Protein AF-A0A8I1NFJ0-F1 (afdb_monomer_lite)

pLDDT: mean 86.18, std 13.48, range [35.47, 98.81]

Radius of gyration: 21.61 Å; chains: 1; bounding box: 56×43×57 Å

Structure (mmCIF, N/CA/C/O backbone):
data_AF-A0A8I1NFJ0-F1
#
_entry.id   AF-A0A8I1NFJ0-F1
#
loop_
_atom_site.group_PDB
_atom_site.id
_atom_site.type_symbol
_atom_site.label_atom_id
_atom_site.label_alt_id
_atom_site.label_comp_id
_atom_site.label_asym_id
_atom_site.label_entity_id
_atom_site.label_seq_id
_atom_site.pdbx_PDB_ins_code
_atom_site.Cartn_x
_atom_site.Cartn_y
_atom_site.Cartn_z
_atom_site.occupancy
_atom_site.B_iso_or_equiv
_atom_site.auth_seq_id
_atom_site.auth_comp_id
_atom_site.auth_asym_id
_atom_site.auth_atom_id
_atom_site.pdbx_PDB_model_num
ATOM 1 N N . MET A 1 1 ? 25.459 10.679 22.367 1.00 44.12 1 MET A N 1
ATOM 2 C CA . MET A 1 1 ? 24.184 9.935 22.306 1.00 44.12 1 MET A CA 1
ATOM 3 C C . MET A 1 1 ? 24.537 8.476 22.470 1.00 44.12 1 MET A C 1
ATOM 5 O O . MET A 1 1 ? 25.190 7.943 21.584 1.00 44.12 1 MET A O 1
ATOM 9 N N . SER A 1 2 ? 24.272 7.903 23.642 1.00 36.94 2 SER A N 1
ATOM 10 C CA . SER A 1 2 ? 24.601 6.507 23.939 1.00 36.94 2 SER A CA 1
ATOM 11 C C . SER A 1 2 ? 23.597 5.575 23.256 1.00 36.94 2 SER A C 1
ATOM 13 O O . SER A 1 2 ? 22.431 5.921 23.081 1.00 36.94 2 SER A O 1
ATOM 15 N N . GLU A 1 3 ? 24.041 4.370 22.901 1.00 35.47 3 GLU A N 1
ATOM 16 C CA . GLU A 1 3 ? 23.217 3.292 22.325 1.00 35.47 3 GLU A CA 1
ATOM 17 C C . GLU A 1 3 ? 22.094 2.792 23.262 1.00 35.47 3 GLU A C 1
ATOM 19 O O . GLU A 1 3 ? 21.320 1.917 22.886 1.00 35.47 3 GLU A O 1
ATOM 24 N N . HIS A 1 4 ? 21.959 3.372 24.459 1.00 37.84 4 HIS A N 1
ATOM 25 C CA . HIS A 1 4 ? 20.939 3.030 25.450 1.00 37.84 4 HIS A CA 1
ATOM 26 C C . HIS A 1 4 ? 19.625 3.832 25.339 1.00 37.84 4 HIS A C 1
ATOM 28 O O . HIS A 1 4 ? 18.664 3.463 26.004 1.00 37.84 4 HIS A O 1
ATOM 34 N N . ASP A 1 5 ? 19.536 4.847 24.468 1.00 37.09 5 ASP A N 1
ATOM 35 C CA . ASP A 1 5 ? 18.326 5.685 24.292 1.00 37.09 5 ASP A CA 1
ATOM 36 C C . ASP A 1 5 ? 17.411 5.253 23.117 1.00 37.09 5 ASP A C 1
ATOM 38 O O . ASP A 1 5 ? 16.497 5.981 22.733 1.00 37.09 5 ASP A O 1
ATOM 42 N N . LEU A 1 6 ? 17.638 4.077 22.514 1.00 41.28 6 LEU A N 1
ATOM 43 C CA . LEU A 1 6 ? 16.853 3.564 21.372 1.00 41.28 6 LEU A CA 1
ATOM 44 C C . LEU A 1 6 ? 15.971 2.354 21.703 1.00 41.28 6 LEU A C 1
ATOM 46 O O . LEU A 1 6 ? 15.503 1.659 20.798 1.00 41.28 6 LEU A O 1
ATOM 50 N N . ALA A 1 7 ? 15.676 2.125 22.983 1.00 40.62 7 ALA A N 1
ATOM 51 C CA . ALA A 1 7 ? 14.447 1.426 23.331 1.00 40.62 7 ALA A CA 1
ATOM 52 C C . ALA A 1 7 ? 13.278 2.382 23.032 1.00 40.62 7 ALA A C 1
ATOM 54 O O . ALA A 1 7 ? 12.754 3.045 23.920 1.00 40.62 7 ALA A O 1
ATOM 55 N N . GLU A 1 8 ? 12.929 2.526 21.748 1.00 50.00 8 GLU A N 1
ATOM 56 C CA . GLU A 1 8 ? 11.650 3.099 21.333 1.00 50.00 8 GLU A CA 1
ATOM 57 C C . GLU A 1 8 ? 10.566 2.256 22.008 1.00 50.00 8 GLU A C 1
ATOM 59 O O . GLU A 1 8 ? 10.233 1.169 21.526 1.00 50.00 8 GLU A O 1
ATOM 64 N N . ASP A 1 9 ? 10.053 2.738 23.143 1.00 49.47 9 ASP A N 1
ATOM 65 C CA . ASP A 1 9 ? 8.850 2.211 23.770 1.00 49.47 9 ASP A CA 1
ATOM 66 C C . ASP A 1 9 ? 7.793 2.102 22.675 1.00 49.47 9 ASP A C 1
ATOM 68 O O . ASP A 1 9 ? 7.322 3.101 22.119 1.00 49.47 9 ASP A O 1
ATOM 72 N N . SER A 1 10 ? 7.470 0.866 22.294 1.00 55.31 10 SER A N 1
ATOM 73 C CA . SER A 1 10 ? 6.456 0.614 21.286 1.00 55.31 10 SER A CA 1
ATOM 74 C C . SER A 1 10 ? 5.169 1.231 21.799 1.00 55.31 10 SER A C 1
ATOM 76 O O . SER A 1 10 ? 4.613 0.772 22.798 1.00 55.31 10 SER A O 1
ATOM 78 N N . VAL A 1 11 ? 4.711 2.296 21.148 1.00 79.25 11 VAL A N 1
ATOM 79 C CA . VAL A 1 11 ? 3.520 2.988 21.618 1.00 79.25 11 VAL A CA 1
ATOM 80 C C . VAL A 1 11 ? 2.353 2.003 21.479 1.00 79.25 11 VAL A C 1
ATOM 82 O O . VAL A 1 11 ? 2.015 1.572 20.375 1.00 79.25 11 VAL A O 1
ATOM 85 N N . SER A 1 12 ? 1.740 1.593 22.584 1.00 85.50 12 SER A N 1
ATOM 86 C CA . SER A 1 12 ? 0.679 0.582 22.566 1.00 85.50 12 SER A CA 1
ATOM 87 C C . SER A 1 12 ? -0.618 1.140 21.983 1.00 85.50 12 SER A C 1
ATOM 89 O O . SER A 1 12 ? -0.897 2.341 22.069 1.00 85.50 12 SER A O 1
ATOM 91 N N . LEU A 1 13 ? -1.414 0.281 21.344 1.00 90.44 13 LEU A N 1
ATOM 92 C CA . LEU A 1 13 ? -2.748 0.670 20.891 1.00 90.44 13 LEU A CA 1
ATOM 93 C C . LEU A 1 13 ? -3.630 1.054 22.087 1.00 90.44 13 LEU A C 1
ATOM 95 O O . LEU A 1 13 ? -3.448 0.507 23.179 1.00 90.44 13 LEU A O 1
ATOM 99 N N . PRO A 1 14 ? -4.609 1.954 21.887 1.00 93.00 14 PRO A N 1
ATOM 100 C CA . PRO A 1 14 ? -5.660 2.163 22.870 1.00 93.00 14 PRO A CA 1
ATOM 101 C C . PRO A 1 14 ? -6.352 0.838 23.200 1.00 93.00 14 PRO A C 1
ATOM 103 O O . PRO A 1 14 ? -6.615 0.032 22.301 1.00 93.00 14 PRO A O 1
ATOM 106 N N . GLY A 1 15 ? -6.647 0.632 24.484 1.00 94.00 15 GLY A N 1
ATOM 107 C CA . GLY A 1 15 ? -7.396 -0.536 24.935 1.00 94.00 15 GLY A CA 1
ATOM 108 C C . GLY A 1 15 ? -8.804 -0.596 24.324 1.00 94.00 15 GLY A C 1
ATOM 109 O O . GLY A 1 15 ? -9.283 0.399 23.775 1.00 94.00 15 GLY A O 1
ATOM 110 N N . PRO A 1 16 ? -9.487 -1.748 24.407 1.00 96.31 16 PRO A N 1
ATOM 111 C CA . PRO A 1 16 ? -10.862 -1.873 23.938 1.00 96.31 16 PRO A CA 1
ATOM 112 C C . PRO A 1 16 ? -11.786 -0.856 24.619 1.00 96.31 16 PRO A C 1
ATOM 114 O O . PRO A 1 16 ? -11.636 -0.568 25.808 1.00 96.31 16 PRO A O 1
ATOM 117 N N . GLY A 1 17 ? -12.751 -0.311 23.881 1.00 95.44 17 GLY A N 1
ATOM 118 C CA . GLY A 1 17 ? -13.648 0.709 24.418 1.00 95.44 17 GLY A CA 1
ATOM 119 C C . GLY A 1 17 ? -14.508 1.393 23.366 1.00 95.44 17 GLY A C 1
ATOM 120 O O . GLY A 1 17 ? -14.532 1.002 22.200 1.00 95.44 17 GLY A O 1
ATOM 121 N N . ARG A 1 18 ? -15.228 2.435 23.784 1.00 95.00 18 ARG A N 1
ATOM 122 C CA . ARG A 1 18 ? -16.020 3.289 22.895 1.00 95.00 18 ARG A CA 1
ATOM 123 C C . ARG A 1 18 ? -15.322 4.619 22.697 1.00 95.00 18 ARG A C 1
ATOM 125 O O . ARG A 1 18 ? -14.856 5.230 23.653 1.00 95.00 18 ARG A O 1
ATOM 132 N N . TYR A 1 19 ? -15.247 5.051 21.445 1.00 94.94 19 TYR A N 1
ATOM 133 C CA . TYR A 1 19 ? -14.544 6.273 21.077 1.00 94.94 19 TYR A CA 1
ATOM 134 C C . TYR A 1 19 ? -15.358 7.104 20.083 1.00 94.94 19 TYR A C 1
ATOM 136 O O . TYR A 1 19 ? -16.074 6.534 19.249 1.00 94.94 19 TYR A O 1
ATOM 144 N N . PRO A 1 20 ? -15.236 8.443 20.134 1.00 94.00 20 PRO A N 1
ATOM 145 C CA . PRO A 1 20 ? -15.985 9.328 19.259 1.00 94.00 20 PRO A CA 1
ATOM 146 C C . PRO A 1 20 ? -15.463 9.250 17.822 1.00 94.00 20 PRO A C 1
ATOM 148 O O . PRO A 1 20 ? -14.273 9.439 17.550 1.00 94.00 20 PRO A O 1
ATOM 151 N N . VAL A 1 21 ? -16.375 9.027 16.880 1.00 94.25 21 VAL A N 1
ATOM 152 C CA . VAL A 1 21 ? -16.115 9.017 15.438 1.00 94.25 21 VAL A CA 1
ATOM 153 C C . VAL A 1 21 ? -17.204 9.798 14.693 1.00 94.25 21 VAL A C 1
ATOM 155 O O . VAL A 1 21 ? -18.310 9.969 15.206 1.00 94.25 21 VAL A O 1
ATOM 158 N N . PRO A 1 22 ? -16.918 10.302 13.482 1.00 92.75 22 PRO A N 1
ATOM 159 C CA . PRO A 1 22 ? -17.964 10.767 12.584 1.00 92.75 22 PRO A CA 1
ATOM 160 C C . PRO A 1 22 ? -19.005 9.669 12.316 1.00 92.75 22 PRO A C 1
ATOM 162 O O . PRO A 1 22 ? -18.650 8.502 12.097 1.00 92.75 22 PRO A O 1
ATOM 165 N N . ASP A 1 23 ? -20.277 10.058 12.253 1.00 91.50 23 ASP A N 1
ATOM 166 C CA . ASP A 1 23 ? -21.342 9.207 11.727 1.00 91.50 23 ASP A CA 1
ATOM 167 C C . ASP A 1 23 ? -21.093 8.849 10.247 1.00 91.50 23 ASP A C 1
ATOM 169 O O . ASP A 1 23 ? -20.152 9.328 9.604 1.00 91.50 23 ASP A O 1
ATOM 173 N N . HIS A 1 24 ? -21.955 8.010 9.671 1.00 87.75 24 HIS A N 1
ATOM 174 C CA . HIS A 1 24 ? -21.817 7.583 8.278 1.00 87.75 24 HIS A CA 1
ATOM 175 C C . HIS A 1 24 ? -21.745 8.763 7.288 1.00 87.75 24 HIS A C 1
ATOM 177 O O . HIS A 1 24 ? -21.015 8.692 6.295 1.00 87.75 24 HIS A O 1
ATOM 183 N N . HIS A 1 25 ? -22.467 9.855 7.564 1.00 86.25 25 HIS A N 1
ATOM 184 C CA . HIS A 1 25 ? -22.502 11.046 6.714 1.00 86.25 25 HIS A CA 1
ATOM 185 C C . HIS A 1 25 ? -21.453 12.108 7.079 1.00 86.25 25 HIS A C 1
ATOM 187 O O . HIS A 1 25 ? -21.294 13.080 6.339 1.00 86.25 25 HIS A O 1
ATOM 193 N N . GLY A 1 26 ? -20.727 11.934 8.186 1.00 84.88 26 GLY A N 1
ATOM 194 C CA . GLY A 1 26 ? -19.740 12.882 8.700 1.00 84.88 26 GLY A CA 1
ATOM 195 C C . GLY A 1 26 ? -20.326 14.191 9.239 1.00 84.88 26 GLY A C 1
ATOM 196 O O . GLY A 1 26 ? -19.606 15.187 9.300 1.00 84.88 26 GLY A O 1
ATOM 197 N N . LYS A 1 27 ? -21.617 14.208 9.582 1.00 86.44 27 LYS A N 1
ATOM 198 C CA . LYS A 1 27 ? -22.359 15.366 10.097 1.00 86.44 27 LYS A CA 1
ATOM 199 C C . LYS A 1 27 ? -22.493 15.359 11.618 1.00 86.44 27 LYS A C 1
ATOM 201 O O . LYS A 1 27 ? -22.578 16.429 12.209 1.00 86.44 27 LYS A O 1
ATOM 206 N N . LEU A 1 28 ? -22.527 14.178 12.232 1.00 90.69 28 LEU A N 1
ATOM 207 C CA . LEU A 1 28 ? -22.720 13.998 13.671 1.00 90.69 28 LEU A CA 1
ATOM 208 C C . LEU A 1 28 ? -21.533 13.257 14.289 1.00 90.69 28 LEU A C 1
ATOM 210 O O . LEU A 1 28 ? -20.766 12.587 13.593 1.00 90.69 28 LEU A O 1
ATOM 214 N N . VAL A 1 29 ? -21.395 13.382 15.607 1.00 92.75 29 VAL A N 1
ATOM 215 C CA . VAL A 1 29 ? -20.461 12.586 16.408 1.00 92.75 29 VAL A CA 1
ATOM 216 C C . VAL A 1 29 ? -21.238 11.438 17.037 1.00 92.75 29 VAL A C 1
ATOM 218 O O . VAL A 1 29 ? -22.276 11.657 17.655 1.00 92.75 29 VAL A O 1
ATOM 221 N N . VAL A 1 30 ? -20.737 10.221 16.859 1.00 94.25 30 VAL A N 1
ATOM 222 C CA . VAL A 1 30 ? -21.269 8.999 17.473 1.00 94.25 30 VAL A CA 1
ATOM 223 C C . VAL A 1 30 ? -20.147 8.275 18.200 1.00 94.25 30 VAL A C 1
ATOM 225 O O . VAL A 1 30 ? -18.972 8.495 17.904 1.00 94.25 30 VAL A O 1
ATOM 228 N N . GLU A 1 31 ? -20.491 7.394 19.129 1.00 94.50 31 GLU A N 1
ATOM 229 C CA . GLU A 1 31 ? -19.520 6.463 19.691 1.00 94.50 31 GLU A CA 1
ATOM 230 C C . GLU A 1 31 ? -19.492 5.180 18.878 1.00 94.50 31 GLU A C 1
ATOM 232 O O . GLU A 1 31 ? -20.531 4.655 18.481 1.00 94.50 31 GLU A O 1
ATOM 237 N N . ARG A 1 32 ? -18.294 4.652 18.644 1.00 94.56 32 ARG A N 1
ATOM 238 C CA . ARG A 1 32 ? -18.108 3.361 17.989 1.00 94.56 32 ARG A CA 1
ATOM 239 C C . ARG A 1 32 ? -17.197 2.476 18.819 1.00 94.56 32 ARG A C 1
ATOM 241 O O . ARG A 1 32 ? -16.222 2.966 19.392 1.00 94.56 32 ARG A O 1
ATOM 248 N N . GLY A 1 33 ? -17.515 1.186 18.872 1.00 95.06 33 GLY A N 1
ATOM 249 C CA . GLY A 1 33 ? -16.700 0.207 19.581 1.00 95.06 33 GLY A CA 1
ATOM 250 C C . GLY A 1 33 ? -15.361 -0.037 18.882 1.00 95.06 33 GLY A C 1
ATOM 251 O O . GLY A 1 33 ? -15.303 -0.172 17.656 1.00 95.06 33 GLY A O 1
ATOM 252 N N . TRP A 1 34 ? -14.301 -0.127 19.671 1.00 95.44 34 TRP A N 1
ATOM 253 C CA . TRP A 1 34 ? -12.947 -0.525 19.305 1.00 95.44 34 TRP A CA 1
ATOM 254 C C . TRP A 1 34 ? -12.592 -1.773 20.109 1.00 95.44 34 TRP A C 1
ATOM 256 O O . TRP A 1 34 ? -12.729 -1.765 21.331 1.00 95.44 34 TRP A O 1
ATOM 266 N N . ASP A 1 35 ? -12.149 -2.838 19.444 1.00 93.62 35 ASP A N 1
ATOM 267 C CA . ASP A 1 35 ? -11.849 -4.121 20.099 1.00 93.62 35 ASP A CA 1
ATOM 268 C C . ASP A 1 35 ? -10.383 -4.266 20.547 1.00 93.62 35 ASP A C 1
ATOM 270 O O . ASP A 1 35 ? -9.984 -5.318 21.040 1.00 93.62 35 ASP A O 1
ATOM 274 N N . GLY A 1 36 ? -9.583 -3.209 20.391 1.00 92.75 36 GLY A N 1
ATOM 275 C CA . GLY A 1 36 ? -8.135 -3.216 20.611 1.00 92.75 36 GLY A CA 1
ATOM 276 C C . GLY A 1 36 ? -7.336 -3.166 19.307 1.00 92.75 36 GLY A C 1
ATOM 277 O O . GLY A 1 36 ? -6.245 -2.602 19.296 1.00 92.75 36 GLY A O 1
ATOM 278 N N . GLU A 1 37 ? -7.895 -3.651 18.195 1.00 91.25 37 GLU A N 1
ATOM 279 C CA . GLU A 1 37 ? -7.203 -3.730 16.903 1.00 91.25 37 GLU A CA 1
ATOM 280 C C . GLU A 1 37 ? -7.947 -3.050 15.757 1.00 91.25 37 GLU A C 1
ATOM 282 O O . GLU A 1 37 ? -7.311 -2.422 14.898 1.00 91.25 37 GLU A O 1
ATOM 287 N N . VAL A 1 38 ? -9.277 -3.158 15.737 1.00 92.50 38 VAL A N 1
ATOM 288 C CA . VAL A 1 38 ? -10.143 -2.566 14.720 1.00 92.50 38 VAL A CA 1
ATOM 289 C C . VAL A 1 38 ? -11.428 -1.988 15.298 1.00 92.50 38 VAL A C 1
ATOM 291 O O . VAL A 1 38 ? -11.896 -2.306 16.391 1.00 92.50 38 VAL A O 1
ATOM 294 N N . TRP A 1 39 ? -12.051 -1.130 14.496 1.00 94.25 39 TRP A N 1
ATOM 295 C CA . TRP A 1 39 ? -13.382 -0.634 14.791 1.00 94.25 39 TRP A CA 1
ATOM 296 C C . TRP A 1 39 ? -14.452 -1.684 14.475 1.00 94.25 39 TRP A C 1
ATOM 298 O O . TRP A 1 39 ? -14.572 -2.152 13.333 1.00 94.25 39 TRP A O 1
ATOM 308 N N . THR A 1 40 ? -15.281 -1.971 15.473 1.00 92.25 40 THR A N 1
ATOM 309 C CA . THR A 1 40 ? -16.449 -2.864 15.409 1.00 92.25 40 THR A CA 1
ATOM 310 C C . THR A 1 40 ? -17.620 -2.211 14.663 1.00 92.25 40 THR A C 1
ATOM 312 O O . THR A 1 40 ? -17.536 -1.049 14.259 1.00 92.25 40 THR A O 1
ATOM 315 N N . ASP A 1 41 ? -18.714 -2.939 14.446 1.00 90.31 41 ASP A N 1
ATOM 316 C CA . ASP A 1 41 ? -19.949 -2.380 13.869 1.00 90.31 41 ASP A CA 1
ATOM 317 C C . ASP A 1 41 ? -20.954 -1.897 14.933 1.00 90.31 41 ASP A C 1
ATOM 319 O O . ASP A 1 41 ? -22.038 -1.421 14.590 1.00 90.31 41 ASP A O 1
ATOM 323 N N . GLU A 1 42 ? -20.568 -1.955 16.212 1.00 90.94 42 GLU A N 1
ATOM 324 C CA . GLU A 1 42 ? -21.331 -1.404 17.329 1.00 90.94 42 GLU A CA 1
ATOM 325 C C . GLU A 1 42 ? -21.221 0.121 17.347 1.00 90.94 42 GLU A C 1
ATOM 327 O O . GLU A 1 42 ? -20.123 0.687 17.426 1.00 90.94 42 GLU A O 1
ATOM 332 N N . VAL A 1 43 ? -22.373 0.790 17.288 1.00 93.00 43 VAL A N 1
ATOM 333 C CA . VAL A 1 43 ? -22.480 2.252 17.300 1.00 93.00 43 VAL A CA 1
ATOM 334 C C . VAL A 1 43 ? -23.468 2.666 18.383 1.00 93.00 43 VAL A C 1
ATOM 336 O O . VAL A 1 43 ? -24.575 2.140 18.447 1.00 93.00 43 VAL A O 1
ATOM 339 N N . GLY A 1 44 ? -23.069 3.618 19.222 1.00 91.25 44 GLY A N 1
ATOM 340 C CA . GLY A 1 44 ? -23.893 4.210 20.270 1.00 91.25 44 GLY A CA 1
ATOM 341 C C . GLY A 1 44 ? -24.054 5.717 20.088 1.00 91.25 44 GLY A C 1
ATOM 342 O O . GLY A 1 44 ? -23.289 6.366 19.367 1.00 91.25 44 GLY A O 1
ATOM 343 N N . ALA A 1 45 ? -25.054 6.286 20.762 1.00 91.31 45 ALA A N 1
ATOM 344 C CA . ALA A 1 45 ? -25.156 7.733 20.898 1.00 91.31 45 ALA A CA 1
ATOM 345 C C . ALA A 1 45 ? -23.925 8.255 21.651 1.00 91.31 45 ALA A C 1
ATOM 347 O O . ALA A 1 45 ? -23.541 7.687 22.672 1.00 91.31 45 ALA A O 1
ATOM 348 N N . ALA A 1 46 ? -23.306 9.319 21.139 1.00 90.25 46 ALA A N 1
ATOM 349 C CA . ALA A 1 46 ? -22.240 9.980 21.875 1.00 90.25 46 ALA A CA 1
ATOM 350 C C . ALA A 1 46 ? -22.831 10.780 23.052 1.00 90.25 46 ALA A C 1
ATOM 352 O O . ALA A 1 46 ? -23.944 11.301 22.917 1.00 90.25 46 ALA A O 1
ATOM 353 N N . PRO A 1 47 ? -22.107 10.909 24.179 1.00 89.56 47 PRO A N 1
ATOM 354 C CA . PRO A 1 47 ? -22.504 11.782 25.276 1.00 89.56 47 PRO A CA 1
ATOM 355 C C . PRO A 1 47 ? -22.798 13.202 24.791 1.00 89.56 47 PRO A C 1
ATOM 357 O O . PRO A 1 47 ? -22.179 13.693 23.841 1.00 89.56 47 PRO A O 1
ATOM 360 N N . GLU A 1 48 ? -23.726 13.883 25.459 1.00 88.12 48 GLU A N 1
ATOM 361 C CA . GLU A 1 48 ? -24.026 15.276 25.145 1.00 88.12 48 GLU A CA 1
ATOM 362 C C . GLU A 1 48 ? -22.752 16.134 25.256 1.00 88.12 48 GLU A C 1
ATOM 364 O O . GLU A 1 48 ? -21.988 16.028 26.215 1.00 88.12 48 GLU A O 1
ATOM 369 N N . GLY A 1 49 ? -22.477 16.942 24.227 1.00 84.81 49 GLY A N 1
ATOM 370 C CA . GLY A 1 49 ? -21.254 17.748 24.145 1.00 84.81 49 GLY A CA 1
ATOM 371 C C . GLY A 1 49 ? -19.998 17.003 23.668 1.00 84.81 49 GLY A C 1
ATOM 372 O O . GLY A 1 49 ? -18.932 17.617 23.586 1.00 84.81 49 GLY A O 1
ATOM 373 N N . ALA A 1 50 ? -20.087 15.717 23.308 1.00 87.38 50 ALA A N 1
ATOM 374 C CA . ALA A 1 50 ? -18.963 14.994 22.723 1.00 87.38 50 ALA A CA 1
ATOM 375 C C . ALA A 1 50 ? -18.504 15.642 21.406 1.00 87.38 50 ALA A C 1
ATOM 377 O O . ALA A 1 50 ? -19.288 15.890 20.487 1.00 87.38 50 ALA A O 1
ATOM 378 N N . THR A 1 51 ? -17.199 15.885 21.292 1.00 88.62 51 THR A N 1
ATOM 379 C CA . THR A 1 51 ? -16.584 16.460 20.092 1.00 88.62 51 THR A CA 1
ATOM 380 C C . THR A 1 51 ? -15.477 15.560 19.568 1.00 88.62 51 THR A C 1
ATOM 382 O O . THR A 1 51 ? -14.839 14.811 20.307 1.00 88.62 51 THR A O 1
ATOM 385 N N . LEU A 1 52 ? -15.235 15.630 18.259 1.00 87.81 52 LEU A N 1
ATOM 386 C CA . LEU A 1 52 ? -14.067 14.982 17.678 1.00 87.81 52 LEU A CA 1
ATOM 387 C C . LEU A 1 52 ? -12.811 15.783 18.030 1.00 87.81 52 LEU A C 1
ATOM 389 O O . LEU A 1 52 ? -12.848 17.015 17.947 1.00 87.81 52 LEU A O 1
ATOM 393 N N . PRO A 1 53 ? -11.673 15.118 18.297 1.00 85.31 53 PRO A N 1
ATOM 394 C CA . PRO A 1 53 ? -10.404 15.806 18.473 1.00 85.31 53 PRO A CA 1
ATOM 395 C C . PRO A 1 53 ? -10.134 16.778 17.315 1.00 85.31 53 PRO A C 1
ATOM 397 O O . PRO A 1 53 ? -10.312 16.439 16.135 1.00 85.31 53 PRO A O 1
ATOM 400 N N . GLY A 1 54 ? -9.709 18.002 17.635 1.00 82.56 54 GLY A N 1
ATOM 401 C CA . GLY A 1 54 ? -9.380 19.012 16.630 1.00 82.56 54 GLY A CA 1
ATOM 402 C C . GLY A 1 54 ? -8.268 18.521 15.700 1.00 82.56 54 GLY A C 1
ATOM 403 O O . GLY A 1 54 ? -7.253 18.004 16.164 1.00 82.56 54 GLY A O 1
ATOM 404 N N . TYR A 1 55 ? -8.447 18.666 14.380 1.00 84.94 55 TYR A N 1
ATOM 405 C CA . TYR A 1 55 ? -7.405 18.280 13.426 1.00 84.94 55 TYR A CA 1
ATOM 406 C C . TYR A 1 55 ? -6.222 19.243 13.523 1.00 84.94 55 TYR A C 1
ATOM 408 O O . TYR A 1 55 ? -6.315 20.404 13.114 1.00 84.94 55 TYR A O 1
ATOM 416 N N . LYS A 1 56 ? -5.085 18.747 14.011 1.00 78.56 56 LYS A N 1
ATOM 417 C CA . LYS A 1 56 ? -3.839 19.514 14.018 1.00 78.56 56 LYS A CA 1
ATOM 418 C C . LYS A 1 56 ? -3.221 19.463 12.620 1.00 78.56 56 LYS A C 1
ATOM 420 O O . LYS A 1 56 ? -2.590 18.484 12.226 1.00 78.56 56 LYS A O 1
ATOM 425 N N . LYS A 1 57 ? -3.436 20.523 11.831 1.00 71.69 57 LYS A N 1
ATOM 426 C CA . LYS A 1 57 ? -2.823 20.668 10.502 1.00 71.69 57 LYS A CA 1
ATOM 427 C C . LYS A 1 57 ? -1.304 20.692 10.650 1.00 71.69 57 LYS A C 1
ATOM 429 O O . LYS A 1 57 ? -0.731 21.682 11.089 1.00 71.69 57 LYS A O 1
ATOM 434 N N . HIS A 1 58 ? -0.649 19.630 10.207 1.00 69.56 58 HIS A N 1
ATOM 435 C CA . HIS A 1 58 ? 0.804 19.587 10.119 1.00 69.56 58 HIS A CA 1
ATOM 436 C C . HIS A 1 58 ? 1.225 19.444 8.658 1.00 69.56 58 HIS A C 1
ATOM 438 O O . HIS A 1 58 ? 1.723 18.400 8.240 1.00 69.56 58 HIS A O 1
ATOM 444 N N . VAL A 1 59 ? 1.006 20.509 7.877 1.00 62.72 59 VAL A N 1
AT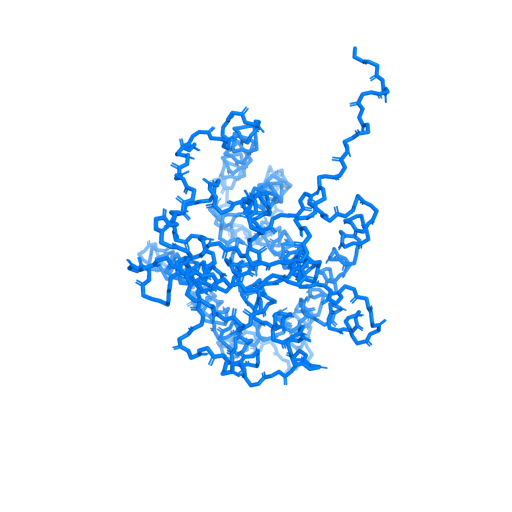OM 445 C CA . VAL A 1 59 ? 1.309 20.557 6.431 1.00 62.72 59 VAL A CA 1
ATOM 446 C C . VAL A 1 59 ? 2.763 20.156 6.149 1.00 62.72 59 VAL A C 1
ATOM 448 O O . VAL A 1 59 ? 3.040 19.481 5.165 1.00 62.72 59 VAL A O 1
ATOM 451 N N . PHE A 1 60 ? 3.671 20.454 7.082 1.00 66.31 60 PHE A N 1
ATOM 452 C CA . PHE A 1 60 ? 5.089 20.128 6.978 1.00 66.31 60 PHE A CA 1
ATOM 453 C C . PHE A 1 60 ? 5.553 19.007 7.914 1.00 66.31 60 PHE A C 1
ATOM 455 O O . PHE A 1 60 ? 6.754 18.867 8.104 1.00 66.31 60 PHE A O 1
ATOM 462 N N . ARG A 1 61 ? 4.670 18.180 8.503 1.00 69.81 61 ARG A N 1
ATOM 463 C CA . ARG A 1 61 ? 5.115 17.078 9.398 1.00 69.81 61 ARG A CA 1
ATOM 464 C C . ARG A 1 61 ? 6.089 16.142 8.694 1.00 69.81 61 ARG A C 1
ATOM 466 O O . ARG A 1 61 ? 7.089 15.738 9.274 1.00 69.81 61 ARG A O 1
ATOM 473 N N . PHE A 1 62 ? 5.788 15.842 7.431 1.00 67.75 62 PHE A N 1
ATOM 474 C CA . PHE A 1 62 ? 6.633 15.015 6.581 1.00 67.75 62 PHE A CA 1
ATOM 475 C C . PHE A 1 62 ? 8.015 15.651 6.384 1.00 67.75 62 PHE A C 1
ATOM 477 O O . PHE A 1 62 ? 9.022 14.976 6.566 1.00 67.75 62 PHE A O 1
ATOM 484 N N . LEU A 1 63 ? 8.080 16.960 6.118 1.00 70.12 63 LEU A N 1
ATOM 485 C CA . LEU A 1 63 ? 9.356 17.670 6.007 1.00 70.12 63 LEU A CA 1
ATOM 486 C C . LEU A 1 63 ? 10.068 17.791 7.361 1.00 70.12 63 LEU A C 1
ATOM 488 O O . LEU A 1 63 ? 11.275 17.641 7.419 1.00 70.12 63 LEU A O 1
ATOM 492 N N . ARG A 1 64 ? 9.360 17.994 8.473 1.00 72.19 64 ARG A N 1
ATOM 493 C CA . ARG A 1 64 ? 9.987 18.196 9.789 1.00 72.19 64 ARG A CA 1
ATOM 494 C C . ARG A 1 64 ? 10.618 16.921 10.356 1.00 72.19 64 ARG A C 1
ATOM 496 O O . ARG A 1 64 ? 11.643 16.998 11.018 1.00 72.19 64 ARG A O 1
ATOM 503 N N . ASN A 1 65 ? 10.059 15.753 10.044 1.00 70.81 65 ASN A N 1
ATOM 504 C CA . ASN A 1 65 ? 10.527 14.461 10.558 1.00 70.81 65 ASN A CA 1
ATOM 505 C C . ASN A 1 65 ? 11.492 13.752 9.586 1.00 70.81 65 ASN A C 1
ATOM 507 O O . ASN A 1 65 ? 11.461 12.533 9.439 1.00 70.81 65 ASN A O 1
ATOM 511 N N . GLY A 1 66 ? 12.315 14.513 8.857 1.00 76.31 66 GLY A N 1
ATOM 512 C CA . GLY A 1 66 ? 13.325 13.960 7.946 1.00 76.31 66 GLY A CA 1
ATOM 513 C C . GLY A 1 66 ? 12.792 13.406 6.618 1.00 76.31 66 GLY A C 1
ATOM 514 O O . GLY A 1 66 ? 13.589 12.958 5.797 1.00 76.31 66 GLY A O 1
ATOM 515 N N . GLY A 1 67 ? 11.485 13.478 6.346 1.00 78.69 67 GLY A N 1
ATOM 516 C CA . GLY A 1 67 ? 10.905 13.077 5.056 1.00 78.69 67 GLY A CA 1
ATOM 517 C C . GLY A 1 67 ? 11.380 13.940 3.884 1.00 78.69 67 GLY A C 1
ATOM 518 O O . GLY A 1 67 ? 11.430 13.456 2.757 1.00 78.69 67 GLY A O 1
ATOM 519 N N . TRP A 1 68 ? 11.844 15.169 4.145 1.00 82.00 68 TRP A N 1
ATOM 520 C CA . TRP A 1 68 ? 12.508 15.999 3.134 1.00 82.00 68 TRP A CA 1
ATOM 521 C C . TRP A 1 68 ? 13.756 15.330 2.545 1.00 82.00 68 TRP A C 1
ATOM 523 O O . TRP A 1 68 ? 14.018 15.496 1.360 1.00 82.00 68 TRP A O 1
ATOM 533 N N . LYS A 1 69 ? 14.495 14.535 3.337 1.00 86.81 69 LYS A N 1
ATOM 534 C CA . LYS A 1 69 ? 15.687 13.811 2.866 1.00 86.81 69 LYS A CA 1
ATOM 535 C C . LYS A 1 69 ? 15.305 12.725 1.867 1.00 86.81 69 LYS A C 1
ATOM 537 O O . LYS A 1 69 ? 15.954 12.591 0.840 1.00 86.81 69 LYS A O 1
ATOM 542 N N . VAL A 1 70 ? 14.225 11.992 2.156 1.00 83.88 70 VAL A N 1
ATOM 543 C CA . VAL A 1 70 ? 13.674 10.967 1.253 1.00 83.88 70 VAL A CA 1
ATOM 544 C C . VAL A 1 70 ? 13.193 11.615 -0.041 1.00 83.88 70 VAL A C 1
ATOM 546 O O . VAL A 1 70 ? 13.531 11.144 -1.119 1.00 83.88 70 VAL A O 1
ATOM 549 N N . PHE A 1 71 ? 12.461 12.727 0.061 1.00 84.19 71 PHE A N 1
ATOM 550 C CA . PHE A 1 71 ? 11.980 13.464 -1.105 1.00 84.19 71 PHE A CA 1
ATOM 551 C C . PHE A 1 71 ? 13.126 14.012 -1.964 1.00 84.19 71 PHE A C 1
ATOM 553 O O . PHE A 1 71 ? 13.118 13.834 -3.176 1.00 84.19 71 PHE A O 1
ATOM 560 N N . LEU A 1 72 ? 14.140 14.623 -1.346 1.00 88.00 72 LEU A N 1
ATOM 561 C CA . LEU A 1 72 ? 15.308 15.135 -2.058 1.00 88.00 72 LEU A CA 1
ATOM 562 C C . LEU A 1 72 ? 16.099 14.004 -2.730 1.00 88.00 72 LEU A C 1
ATOM 564 O O . LEU A 1 72 ? 16.443 14.123 -3.901 1.00 88.00 72 LEU A O 1
ATOM 568 N N . ALA A 1 73 ? 16.340 12.895 -2.026 1.00 88.25 73 ALA A N 1
ATOM 569 C CA . ALA A 1 73 ? 17.008 11.726 -2.595 1.00 88.25 73 ALA A CA 1
ATOM 570 C C . ALA A 1 73 ? 16.219 11.135 -3.776 1.00 88.25 73 ALA A C 1
ATOM 572 O O . ALA A 1 73 ? 16.812 10.781 -4.791 1.00 88.25 73 ALA A O 1
ATOM 573 N N . MET A 1 74 ? 14.886 11.098 -3.687 1.00 87.44 74 MET A N 1
ATOM 574 C CA . MET A 1 74 ? 14.010 10.679 -4.784 1.00 87.44 74 MET A CA 1
ATOM 575 C C . MET A 1 74 ? 14.129 11.622 -5.992 1.00 87.44 74 MET A C 1
ATOM 577 O O . MET A 1 74 ? 14.288 11.157 -7.113 1.00 87.44 74 MET A O 1
ATOM 581 N N . LEU A 1 75 ? 14.128 12.945 -5.790 1.00 88.56 75 LEU A N 1
ATOM 582 C CA . LEU A 1 75 ? 14.308 13.904 -6.889 1.00 88.56 75 LEU A CA 1
ATOM 583 C C . LEU A 1 75 ? 15.683 13.783 -7.557 1.00 88.56 75 LEU A C 1
ATOM 585 O O . LEU A 1 75 ? 15.769 13.825 -8.781 1.00 88.56 75 LEU A O 1
ATOM 589 N N . ILE A 1 76 ? 16.747 13.611 -6.765 1.00 90.06 76 ILE A N 1
ATOM 590 C CA . ILE A 1 76 ? 18.113 13.435 -7.277 1.00 90.06 76 ILE A CA 1
ATOM 591 C C . ILE A 1 76 ? 18.221 12.144 -8.091 1.00 90.06 76 ILE A C 1
ATOM 593 O O . ILE A 1 76 ? 18.804 12.151 -9.169 1.00 90.06 76 ILE A O 1
ATOM 597 N N . THR A 1 77 ? 17.649 11.044 -7.604 1.00 89.00 77 THR A N 1
ATOM 598 C CA . THR A 1 77 ? 17.717 9.740 -8.281 1.00 89.00 77 THR A CA 1
ATOM 599 C C . THR A 1 77 ? 16.871 9.706 -9.551 1.00 89.00 77 THR A C 1
ATOM 601 O O . THR A 1 77 ? 17.366 9.250 -10.578 1.00 89.00 77 THR A O 1
ATOM 604 N N . ILE A 1 78 ? 15.665 10.290 -9.538 1.00 86.75 78 ILE A N 1
ATOM 605 C CA . ILE A 1 78 ? 14.842 10.482 -10.744 1.00 86.75 78 ILE A CA 1
ATOM 606 C C . ILE A 1 78 ? 15.573 11.367 -11.760 1.00 86.75 78 ILE A C 1
ATOM 608 O O . ILE A 1 78 ? 15.688 10.996 -12.926 1.00 86.75 78 ILE A O 1
ATOM 612 N N . GLY A 1 79 ? 16.087 12.523 -11.328 1.00 85.69 79 GLY A N 1
ATOM 613 C CA . GLY A 1 79 ? 16.803 13.456 -12.199 1.00 85.69 79 GLY A CA 1
ATOM 614 C C . GLY A 1 79 ? 18.080 12.852 -12.786 1.00 85.69 79 GLY A C 1
ATOM 615 O O . GLY A 1 79 ? 18.343 13.014 -13.974 1.00 85.69 79 GLY A O 1
ATOM 616 N N . GLY A 1 80 ? 18.834 12.104 -11.978 1.00 83.56 80 GLY A N 1
ATOM 617 C CA . GLY A 1 80 ? 20.028 11.382 -12.411 1.00 83.56 80 GLY A CA 1
ATOM 618 C C . GLY A 1 80 ? 19.709 10.279 -13.419 1.00 83.56 80 GLY A C 1
ATOM 619 O O . GLY A 1 80 ? 20.321 10.242 -14.483 1.00 83.56 80 GLY A O 1
ATOM 620 N N . ALA A 1 81 ? 18.710 9.433 -13.143 1.00 83.12 81 ALA A N 1
ATOM 621 C CA . ALA A 1 81 ? 18.261 8.410 -14.090 1.00 83.12 81 ALA A CA 1
ATOM 622 C C . ALA A 1 81 ? 17.789 9.039 -15.413 1.00 83.12 81 ALA A C 1
ATOM 624 O O . ALA A 1 81 ? 18.178 8.588 -16.488 1.00 83.12 81 ALA A O 1
ATOM 625 N N . ALA A 1 82 ? 17.020 10.132 -15.343 1.00 84.31 82 ALA A N 1
ATOM 626 C CA . ALA A 1 82 ? 16.561 10.874 -16.516 1.00 84.31 82 ALA A CA 1
ATOM 627 C C . ALA A 1 82 ? 17.719 11.442 -17.350 1.00 84.31 82 ALA A C 1
ATOM 629 O O . ALA A 1 82 ? 17.658 11.401 -18.578 1.00 84.31 82 ALA A O 1
ATOM 630 N N . ALA A 1 83 ? 18.757 11.965 -16.690 1.00 85.19 83 ALA A N 1
ATOM 631 C CA . ALA A 1 83 ? 19.936 12.516 -17.347 1.00 85.19 83 ALA A CA 1
ATOM 632 C C . ALA A 1 83 ? 20.725 11.432 -18.091 1.00 85.19 83 ALA A C 1
ATOM 634 O O . ALA A 1 83 ? 21.073 11.630 -19.251 1.00 85.19 83 ALA A O 1
ATOM 635 N N . PHE A 1 84 ? 20.931 10.263 -17.475 1.00 82.62 84 PHE A N 1
ATOM 636 C CA . PHE A 1 84 ? 21.598 9.145 -18.146 1.00 82.62 84 PHE A CA 1
ATOM 637 C C . PHE A 1 84 ? 20.769 8.573 -19.308 1.00 82.62 84 PHE A C 1
ATOM 639 O O . PHE A 1 84 ? 21.338 8.054 -20.262 1.00 82.62 84 PHE A O 1
ATOM 646 N N . TRP A 1 85 ? 19.434 8.694 -19.267 1.00 77.25 85 TRP A N 1
ATOM 647 C CA . TRP A 1 85 ? 18.534 8.189 -20.320 1.00 77.25 85 TRP A CA 1
ATOM 648 C C . TRP A 1 85 ? 18.332 9.175 -21.468 1.00 77.25 85 TRP A C 1
ATOM 650 O O . TRP A 1 85 ? 17.707 8.839 -22.472 1.00 77.25 85 TRP A O 1
ATOM 660 N N . ALA A 1 86 ? 18.826 10.407 -21.339 1.00 75.12 86 ALA A N 1
ATOM 661 C CA . ALA A 1 86 ? 18.752 11.397 -22.406 1.00 75.12 86 ALA A CA 1
ATOM 662 C C . ALA A 1 86 ? 19.718 11.098 -23.566 1.00 75.12 86 ALA A C 1
ATOM 664 O O . ALA A 1 86 ? 19.491 11.608 -24.660 1.00 75.12 86 ALA A O 1
ATOM 665 N N . ASP A 1 87 ? 20.747 10.279 -23.329 1.00 70.25 87 ASP A N 1
ATOM 666 C CA . ASP A 1 87 ? 21.855 10.047 -24.263 1.00 70.25 87 ASP A CA 1
ATOM 667 C C . ASP A 1 87 ? 21.456 9.168 -25.467 1.00 70.25 87 ASP A C 1
ATOM 669 O O . ASP A 1 87 ? 21.784 9.496 -26.603 1.00 70.25 87 ASP A O 1
ATOM 673 N N . ASP A 1 88 ? 20.659 8.111 -25.250 1.00 69.25 88 ASP A N 1
ATOM 674 C CA . ASP A 1 88 ? 20.139 7.256 -26.332 1.00 69.25 88 ASP A CA 1
ATOM 675 C C . ASP A 1 88 ? 18.821 6.547 -25.962 1.00 69.25 88 ASP A C 1
ATOM 677 O O . ASP A 1 88 ? 18.789 5.404 -25.502 1.00 69.25 88 ASP A O 1
ATOM 681 N N . ARG A 1 89 ? 17.691 7.227 -26.187 1.00 68.44 89 ARG A N 1
ATOM 682 C CA . ARG A 1 89 ? 16.344 6.683 -25.911 1.00 68.44 89 ARG A CA 1
ATOM 683 C C . ARG A 1 89 ? 15.885 5.591 -26.877 1.00 68.44 89 ARG A C 1
ATOM 685 O O . ARG A 1 89 ? 14.824 5.014 -26.663 1.00 68.44 89 ARG A O 1
ATOM 692 N N . LYS A 1 90 ? 16.604 5.369 -27.980 1.00 70.75 90 LYS A N 1
ATOM 693 C CA . LYS A 1 90 ? 16.189 4.415 -29.021 1.00 70.75 90 LYS A CA 1
ATOM 694 C C . LYS A 1 90 ? 16.901 3.072 -28.900 1.00 70.75 90 LYS A C 1
ATOM 696 O O . LYS A 1 90 ? 16.533 2.147 -29.623 1.0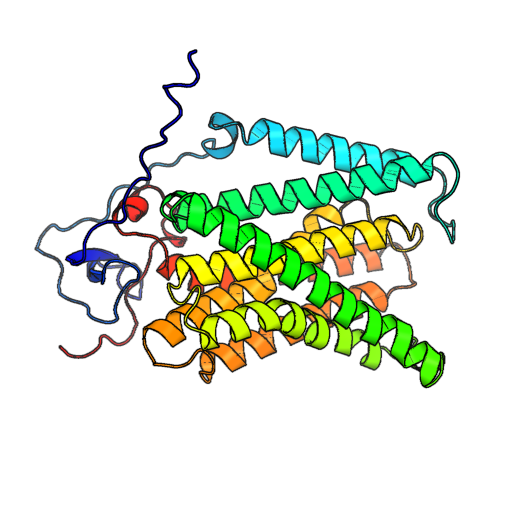0 70.75 90 LYS A O 1
ATOM 701 N N . ALA A 1 91 ? 17.873 2.968 -27.997 1.00 71.44 91 ALA A N 1
ATOM 702 C CA . ALA A 1 91 ? 18.611 1.749 -27.727 1.00 71.44 91 ALA A CA 1
ATOM 703 C C . ALA A 1 91 ? 17.683 0.593 -27.326 1.00 71.44 91 ALA A C 1
ATOM 705 O O . ALA A 1 91 ? 16.852 0.727 -26.433 1.00 71.44 91 ALA A O 1
ATOM 706 N N . ASP A 1 92 ? 17.858 -0.562 -27.967 1.00 70.19 92 ASP A N 1
ATOM 707 C CA . ASP A 1 92 ? 17.170 -1.806 -27.597 1.00 70.19 92 ASP A CA 1
ATOM 708 C C . ASP A 1 92 ? 17.624 -2.354 -26.239 1.00 70.19 92 ASP A C 1
ATOM 710 O O . ASP A 1 92 ? 16.860 -3.008 -25.538 1.00 70.19 92 ASP A O 1
ATOM 714 N N . VAL A 1 93 ? 18.872 -2.077 -25.859 1.00 77.12 93 VAL A N 1
ATOM 715 C CA . VAL A 1 93 ? 19.484 -2.551 -24.617 1.00 77.12 93 VAL A CA 1
ATOM 716 C C . VAL A 1 93 ? 20.286 -1.439 -23.955 1.00 77.12 93 VAL A C 1
ATOM 718 O O . VAL A 1 93 ? 20.904 -0.607 -24.626 1.00 77.12 93 VAL A O 1
ATOM 721 N N . VAL A 1 94 ? 20.302 -1.451 -22.623 1.00 81.31 94 VAL A N 1
ATOM 722 C CA . VAL A 1 94 ? 21.136 -0.547 -21.823 1.00 81.31 94 VAL A CA 1
ATOM 723 C C . VAL A 1 94 ? 22.607 -0.767 -22.151 1.00 81.31 94 VAL A C 1
ATOM 725 O O . VAL A 1 94 ? 23.109 -1.887 -22.059 1.00 81.31 94 VAL A O 1
ATOM 728 N N . HIS A 1 95 ? 23.324 0.305 -22.481 1.00 82.06 95 HIS A N 1
ATOM 729 C CA . HIS A 1 95 ? 24.753 0.232 -22.769 1.00 82.06 95 HIS A CA 1
ATOM 730 C C . HIS A 1 95 ? 25.495 1.516 -22.368 1.00 82.06 95 HIS A C 1
ATOM 732 O O . HIS A 1 95 ? 24.905 2.573 -22.151 1.00 82.06 95 HIS A O 1
ATOM 738 N N . GLY A 1 96 ? 26.820 1.426 -22.227 1.00 85.38 96 GLY A N 1
ATOM 739 C CA . GLY A 1 96 ? 27.653 2.577 -21.875 1.00 85.38 96 GLY A CA 1
ATOM 740 C C . GLY A 1 96 ? 27.246 3.222 -20.546 1.00 85.38 96 GLY A C 1
ATOM 741 O O . GLY A 1 96 ? 27.100 2.542 -19.528 1.00 85.38 96 GLY A O 1
ATOM 742 N N . ILE A 1 97 ? 27.063 4.545 -20.554 1.00 82.94 97 ILE A N 1
ATOM 743 C CA . ILE A 1 97 ? 26.743 5.319 -19.346 1.00 82.94 97 ILE A CA 1
ATOM 744 C C . ILE A 1 97 ? 25.330 5.041 -18.818 1.00 82.94 97 ILE A C 1
ATOM 746 O O . ILE A 1 97 ? 25.055 5.253 -17.636 1.00 82.94 97 ILE A O 1
ATOM 750 N N . GLN A 1 98 ? 24.457 4.483 -19.661 1.00 82.88 98 GLN A N 1
ATOM 751 C CA . GLN A 1 98 ? 23.112 4.092 -19.272 1.00 82.88 98 GLN A CA 1
ATOM 752 C C . GLN A 1 98 ? 23.133 3.007 -18.168 1.00 82.88 98 GLN A C 1
ATOM 754 O O . GLN A 1 98 ? 22.272 2.943 -17.301 1.00 82.88 98 GLN A O 1
ATOM 759 N N . ILE A 1 99 ? 24.175 2.190 -18.049 1.00 86.75 99 ILE A N 1
ATOM 760 C CA . ILE A 1 99 ? 24.218 1.184 -16.968 1.00 86.75 99 ILE A CA 1
ATOM 761 C C . ILE A 1 99 ? 24.080 1.828 -15.567 1.00 86.75 99 ILE A C 1
ATOM 763 O O . ILE A 1 99 ? 23.538 1.214 -14.649 1.00 86.75 99 ILE A O 1
ATOM 767 N N . LEU A 1 100 ? 24.469 3.101 -15.413 1.00 87.75 100 LEU A N 1
ATOM 768 C CA . LEU A 1 100 ? 24.330 3.860 -14.167 1.00 87.75 100 LEU A CA 1
ATOM 769 C C . LEU A 1 100 ? 22.903 4.365 -13.888 1.00 87.75 100 LEU A C 1
ATOM 771 O O . LEU A 1 100 ? 22.576 4.647 -12.735 1.00 87.75 100 LEU A O 1
ATOM 775 N N . GLY A 1 101 ? 22.040 4.473 -14.902 1.00 87.00 101 GLY A N 1
ATOM 776 C CA . GLY A 1 101 ? 20.651 4.912 -14.732 1.00 87.00 101 GLY A CA 1
ATOM 777 C C . GLY A 1 101 ? 19.758 3.850 -14.089 1.00 87.00 101 GLY A C 1
ATOM 778 O O . GLY A 1 101 ? 18.887 4.198 -13.294 1.00 87.00 101 GLY A O 1
ATOM 779 N N . VAL A 1 102 ? 20.033 2.564 -14.338 1.00 90.81 102 VAL A N 1
ATOM 780 C CA . VAL A 1 102 ? 19.289 1.424 -13.769 1.00 90.81 102 VAL A CA 1
ATOM 781 C C . VAL A 1 102 ? 19.271 1.436 -12.232 1.00 90.81 102 VAL A C 1
ATOM 783 O O . VAL A 1 102 ? 18.182 1.486 -11.654 1.00 90.81 102 VAL A O 1
ATOM 786 N N . PRO A 1 103 ? 20.420 1.450 -11.518 1.00 92.44 103 PRO A N 1
ATOM 787 C CA . PRO A 1 103 ? 20.405 1.489 -10.058 1.00 92.44 103 PRO A CA 1
ATOM 788 C C . PRO A 1 103 ? 19.780 2.780 -9.517 1.00 92.44 103 PRO A C 1
ATOM 790 O O . PRO A 1 103 ? 19.160 2.754 -8.457 1.00 92.44 103 PRO A O 1
ATOM 793 N N . LEU A 1 104 ? 19.881 3.906 -10.233 1.00 91.44 104 LEU A N 1
ATOM 794 C CA . LEU A 1 104 ? 19.223 5.149 -9.823 1.00 91.44 104 LEU A CA 1
ATOM 795 C C . LEU A 1 104 ? 17.698 5.055 -9.925 1.00 91.44 104 LEU A C 1
ATOM 797 O O . LEU A 1 104 ? 17.016 5.487 -8.998 1.00 91.44 104 LEU A O 1
ATOM 801 N N . ALA A 1 105 ? 17.164 4.454 -10.989 1.00 90.12 105 ALA A N 1
ATOM 802 C CA . ALA A 1 105 ? 15.733 4.194 -11.134 1.00 90.12 105 ALA A CA 1
ATOM 803 C C . ALA A 1 105 ? 15.216 3.224 -10.056 1.00 90.12 105 ALA A C 1
ATOM 805 O O . ALA A 1 105 ? 14.181 3.479 -9.434 1.00 90.12 105 ALA A O 1
ATOM 806 N N . ALA A 1 106 ? 15.977 2.165 -9.760 1.00 94.19 106 ALA A N 1
ATOM 807 C CA . ALA A 1 106 ? 15.665 1.223 -8.688 1.00 94.19 106 ALA A CA 1
ATOM 808 C C . ALA A 1 106 ? 15.611 1.920 -7.315 1.00 94.19 106 ALA A C 1
ATOM 810 O O . ALA A 1 106 ? 14.647 1.763 -6.561 1.00 94.19 106 ALA A O 1
ATOM 811 N N . ILE A 1 107 ? 16.613 2.753 -7.002 1.00 95.44 107 ILE A N 1
ATOM 812 C CA . ILE A 1 107 ? 16.655 3.529 -5.754 1.00 95.44 107 ILE A CA 1
ATOM 813 C C . ILE A 1 107 ? 15.506 4.541 -5.706 1.00 95.44 107 ILE A C 1
ATOM 815 O O . ILE A 1 107 ? 14.859 4.661 -4.667 1.00 95.44 107 ILE A O 1
ATOM 819 N N . ALA A 1 108 ? 15.226 5.251 -6.803 1.00 94.00 108 ALA A N 1
ATOM 820 C CA . ALA A 1 108 ? 14.109 6.188 -6.880 1.00 94.00 108 ALA A CA 1
ATOM 821 C C . ALA A 1 108 ? 12.790 5.493 -6.524 1.00 94.00 108 ALA A C 1
ATOM 823 O O . ALA A 1 108 ? 12.069 5.953 -5.638 1.00 94.00 108 ALA A O 1
ATOM 824 N N . THR A 1 109 ? 12.535 4.342 -7.145 1.00 95.56 109 THR A N 1
ATOM 825 C CA . THR A 1 109 ? 11.323 3.546 -6.932 1.00 95.56 109 THR A CA 1
ATOM 826 C C . THR A 1 109 ? 11.241 3.043 -5.493 1.00 95.56 109 THR A C 1
ATOM 828 O O . THR A 1 109 ? 10.217 3.201 -4.826 1.00 95.56 109 THR A O 1
ATOM 831 N N . PHE A 1 110 ? 12.348 2.529 -4.950 1.00 96.88 110 PHE A N 1
ATOM 832 C CA . PHE A 1 110 ? 12.433 2.117 -3.550 1.00 96.88 110 PHE A CA 1
ATOM 833 C C . PHE A 1 110 ? 12.108 3.267 -2.585 1.00 96.88 110 PHE A C 1
ATOM 835 O O . PHE A 1 110 ? 11.326 3.096 -1.646 1.00 96.88 110 PHE A O 1
ATOM 842 N N . LEU A 1 111 ? 12.659 4.461 -2.820 1.00 95.38 111 LEU A N 1
ATOM 843 C CA . LEU A 1 111 ? 12.385 5.642 -2.000 1.00 95.38 111 LEU A CA 1
ATOM 844 C C . LEU A 1 111 ? 10.919 6.077 -2.099 1.00 95.38 111 LEU A C 1
ATOM 846 O O . LEU A 1 111 ? 10.337 6.451 -1.075 1.00 95.38 111 LEU A O 1
ATOM 850 N N . THR A 1 112 ? 10.306 5.983 -3.282 1.00 94.31 112 THR A N 1
ATOM 851 C CA . THR A 1 112 ? 8.867 6.207 -3.470 1.00 94.31 112 THR A CA 1
ATOM 852 C C . THR A 1 112 ? 8.044 5.229 -2.631 1.00 94.31 112 THR A C 1
ATOM 854 O O . THR A 1 112 ? 7.170 5.671 -1.878 1.00 94.31 112 THR A O 1
ATOM 857 N N . MET A 1 113 ? 8.366 3.931 -2.657 1.00 96.56 113 MET A N 1
ATOM 858 C CA . MET A 1 113 ? 7.673 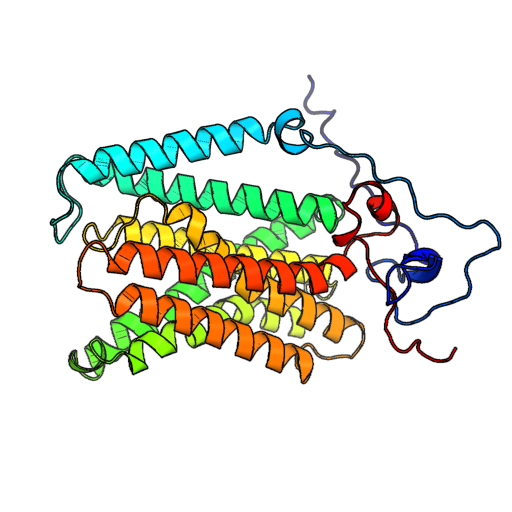2.929 -1.837 1.00 96.56 113 MET A CA 1
ATOM 859 C C . MET A 1 113 ? 7.829 3.195 -0.344 1.00 96.56 113 MET A C 1
ATOM 861 O O . MET A 1 113 ? 6.847 3.187 0.397 1.00 96.56 113 MET A O 1
ATOM 865 N N . VAL A 1 114 ? 9.043 3.500 0.120 1.00 95.00 114 VAL A N 1
ATOM 866 C CA . VAL A 1 114 ? 9.293 3.834 1.530 1.00 95.00 114 VAL A CA 1
ATOM 867 C C . VAL A 1 114 ? 8.512 5.083 1.943 1.00 95.00 114 VAL A C 1
ATOM 869 O O . VAL A 1 114 ? 7.915 5.108 3.025 1.00 95.00 114 VAL A O 1
ATOM 872 N N . ALA A 1 115 ? 8.479 6.119 1.101 1.00 92.81 115 ALA A N 1
ATOM 873 C CA . ALA A 1 115 ? 7.703 7.327 1.362 1.00 92.81 115 ALA A CA 1
ATOM 874 C C . ALA A 1 115 ? 6.202 7.020 1.461 1.00 92.81 115 ALA A C 1
ATOM 876 O O . ALA A 1 115 ? 5.544 7.488 2.396 1.00 92.81 115 ALA A O 1
ATOM 877 N N . PHE A 1 116 ? 5.677 6.190 0.557 1.00 94.12 116 PHE A N 1
ATOM 878 C CA . PHE A 1 116 ? 4.284 5.754 0.570 1.00 94.12 116 PHE A CA 1
ATOM 879 C C . PHE A 1 116 ? 3.940 4.932 1.820 1.00 94.12 116 PHE A C 1
ATOM 881 O O . PHE A 1 116 ? 2.987 5.257 2.533 1.00 94.12 116 PHE A O 1
ATOM 888 N N . LEU A 1 117 ? 4.747 3.923 2.156 1.00 95.81 117 LEU A N 1
ATOM 889 C CA . LEU A 1 117 ? 4.555 3.091 3.347 1.00 95.81 117 LEU A CA 1
ATOM 890 C C . LEU A 1 117 ? 4.594 3.924 4.631 1.00 95.81 117 LEU A C 1
ATOM 892 O O . LEU A 1 117 ? 3.755 3.736 5.512 1.00 95.81 117 LEU A O 1
ATOM 896 N N . ARG A 1 118 ? 5.509 4.898 4.732 1.00 93.00 118 ARG A N 1
ATOM 897 C CA . ARG A 1 118 ? 5.551 5.849 5.856 1.00 93.00 118 ARG A CA 1
ATOM 898 C C . ARG A 1 118 ? 4.314 6.738 5.894 1.00 93.00 118 ARG A C 1
ATOM 900 O O . ARG A 1 118 ? 3.765 6.982 6.968 1.00 93.00 118 ARG A O 1
ATOM 907 N N . PHE A 1 119 ? 3.860 7.215 4.737 1.00 91.94 119 PHE A N 1
ATOM 908 C CA . PHE A 1 119 ? 2.657 8.032 4.625 1.00 91.94 119 PHE A CA 1
ATOM 909 C C . PHE A 1 119 ? 1.415 7.275 5.115 1.00 91.94 119 PHE A C 1
ATOM 911 O O . PHE A 1 119 ? 0.653 7.816 5.923 1.00 91.94 119 PHE A O 1
ATOM 918 N N . ILE A 1 120 ? 1.214 6.033 4.672 1.00 95.12 120 ILE A N 1
ATOM 919 C CA . ILE A 1 120 ? 0.098 5.192 5.121 1.00 95.12 120 ILE A CA 1
ATOM 920 C C . ILE A 1 120 ? 0.278 4.818 6.595 1.00 95.12 120 ILE A C 1
ATOM 922 O O . ILE A 1 120 ? -0.631 5.030 7.400 1.00 95.12 120 ILE A O 1
ATOM 926 N N . GLY A 1 121 ? 1.466 4.351 6.976 1.00 94.88 121 GLY A N 1
ATOM 927 C CA . GLY A 1 121 ? 1.775 3.868 8.319 1.00 94.88 121 GLY A CA 1
ATOM 928 C C . GLY A 1 121 ? 1.603 4.905 9.415 1.00 94.88 121 GLY A C 1
ATOM 929 O O . GLY A 1 121 ? 1.066 4.583 10.473 1.00 94.88 121 GLY A O 1
ATOM 930 N N . ALA A 1 122 ? 1.950 6.165 9.143 1.00 91.44 122 ALA A N 1
ATOM 931 C CA . ALA A 1 122 ? 1.728 7.260 10.083 1.00 91.44 122 ALA A CA 1
ATOM 932 C C . ALA A 1 122 ? 0.244 7.432 10.457 1.00 91.44 122 ALA A C 1
ATOM 934 O O . ALA A 1 122 ? -0.053 7.891 11.558 1.00 91.44 122 ALA A O 1
ATOM 935 N N . ARG A 1 123 ? -0.679 7.053 9.561 1.00 93.56 123 ARG A N 1
ATOM 936 C CA . ARG A 1 123 ? -2.132 7.168 9.757 1.00 93.56 123 ARG A CA 1
ATOM 937 C C . ARG A 1 123 ? -2.710 5.929 10.421 1.00 93.56 123 ARG A C 1
ATOM 939 O O . ARG A 1 123 ? -3.422 6.055 11.409 1.00 93.56 123 ARG A O 1
ATOM 946 N N . VAL A 1 124 ? -2.398 4.749 9.887 1.00 95.56 124 VAL A N 1
ATOM 947 C CA . VAL A 1 124 ? -2.992 3.480 10.348 1.00 95.56 124 VAL A CA 1
ATOM 948 C C . VAL A 1 124 ? -2.256 2.853 11.533 1.00 95.56 124 VAL A C 1
ATOM 950 O O . VAL A 1 124 ? -2.722 1.866 12.091 1.00 95.56 124 VAL A O 1
ATOM 953 N N . GLY A 1 125 ? -1.118 3.418 11.940 1.00 94.25 125 GLY A N 1
ATOM 954 C CA . GLY A 1 125 ? -0.424 3.007 13.155 1.00 94.25 125 GLY A CA 1
ATOM 955 C C . GLY A 1 125 ? 0.585 1.871 12.979 1.00 94.25 125 GLY A C 1
ATOM 956 O O . GLY A 1 125 ? 0.677 1.028 13.862 1.00 94.25 125 GLY A O 1
ATOM 957 N N . PHE A 1 126 ? 1.333 1.791 11.869 1.00 95.31 126 PHE A N 1
ATOM 958 C CA . PHE A 1 126 ? 2.348 0.726 11.698 1.00 95.31 126 PHE A CA 1
ATOM 959 C C . PHE A 1 126 ? 3.458 0.768 12.761 1.00 95.31 126 PHE A C 1
ATOM 961 O O . PHE A 1 126 ? 4.041 -0.260 13.096 1.00 95.31 126 PHE A O 1
ATOM 968 N N . ASP A 1 127 ? 3.695 1.940 13.344 1.00 93.00 127 ASP A N 1
ATOM 969 C CA . ASP A 1 127 ? 4.531 2.156 14.525 1.00 93.00 127 ASP A CA 1
ATOM 970 C C . ASP A 1 127 ? 4.060 1.363 15.758 1.00 93.00 127 ASP A C 1
ATOM 972 O O . ASP A 1 127 ? 4.882 1.059 16.618 1.00 93.00 127 ASP A O 1
ATOM 976 N N . ARG A 1 128 ? 2.778 0.967 15.817 1.00 93.19 128 ARG A N 1
ATOM 977 C CA . ARG A 1 128 ? 2.192 0.206 16.933 1.00 93.19 128 ARG A CA 1
ATOM 978 C C . ARG A 1 128 ? 2.354 -1.313 16.789 1.00 93.19 128 ARG A C 1
ATOM 980 O O . ARG A 1 128 ? 2.075 -2.045 17.729 1.00 93.19 128 ARG A O 1
ATOM 987 N N . ILE A 1 129 ? 2.797 -1.799 15.627 1.00 95.31 129 ILE A N 1
ATOM 988 C CA . ILE A 1 129 ? 3.181 -3.208 15.450 1.00 95.31 129 ILE A CA 1
ATOM 989 C C . ILE A 1 129 ? 4.535 -3.410 16.131 1.00 95.31 129 ILE A C 1
ATOM 991 O O . ILE A 1 129 ? 5.443 -2.608 15.904 1.00 95.31 129 ILE A O 1
ATOM 995 N N . SER A 1 130 ? 4.692 -4.474 16.923 1.00 94.19 130 SER A N 1
ATOM 996 C CA . SER A 1 130 ? 5.956 -4.745 17.620 1.00 94.19 130 SER A CA 1
ATOM 997 C C . SER A 1 130 ? 7.152 -4.769 16.643 1.00 94.19 130 SER A C 1
ATOM 999 O O . SER A 1 130 ? 7.001 -5.211 15.495 1.00 94.19 130 SER A O 1
ATOM 1001 N N . PRO A 1 131 ? 8.353 -4.312 17.049 1.00 94.44 131 PRO A N 1
ATOM 1002 C CA . PRO A 1 131 ? 9.528 -4.320 16.178 1.00 94.44 131 PRO A CA 1
ATOM 1003 C C . PRO A 1 131 ? 9.845 -5.696 15.577 1.00 94.44 131 PRO A C 1
ATOM 1005 O O . PRO A 1 131 ? 10.183 -5.780 14.396 1.00 94.44 131 PRO A O 1
ATOM 1008 N N . ASP A 1 132 ? 9.692 -6.771 16.351 1.00 96.00 132 ASP A N 1
ATOM 1009 C CA . ASP A 1 132 ? 9.989 -8.127 15.885 1.00 96.00 132 ASP A CA 1
ATOM 1010 C C . ASP A 1 132 ? 8.932 -8.641 14.907 1.00 96.00 132 ASP A C 1
ATOM 1012 O O . ASP A 1 132 ? 9.280 -9.185 13.855 1.00 96.00 132 ASP A O 1
ATOM 1016 N N . THR A 1 133 ? 7.652 -8.354 15.157 1.00 96.50 133 THR A N 1
ATOM 1017 C CA . THR A 1 133 ? 6.590 -8.641 14.188 1.00 96.50 133 THR A CA 1
ATOM 1018 C C . THR A 1 133 ? 6.794 -7.843 12.898 1.00 96.50 133 THR A C 1
ATOM 1020 O O . THR A 1 133 ? 6.634 -8.398 11.814 1.00 96.50 133 THR A O 1
ATOM 1023 N N . ARG A 1 134 ? 7.225 -6.573 12.965 1.00 96.56 134 ARG A N 1
ATOM 1024 C CA . ARG A 1 134 ? 7.556 -5.779 11.765 1.00 96.56 134 ARG A CA 1
ATOM 1025 C C . ARG A 1 134 ? 8.700 -6.385 10.956 1.00 96.56 134 ARG A C 1
ATOM 1027 O O . ARG A 1 134 ? 8.611 -6.402 9.732 1.00 96.56 134 ARG A O 1
ATOM 1034 N N . LYS A 1 135 ? 9.757 -6.886 11.609 1.00 97.50 135 LYS A N 1
ATOM 1035 C CA . LYS A 1 135 ? 10.864 -7.580 10.924 1.00 97.50 135 LYS A CA 1
ATOM 1036 C C . LYS A 1 135 ? 10.364 -8.830 10.205 1.00 97.50 135 LYS A C 1
ATOM 1038 O O . LYS A 1 135 ? 10.736 -9.058 9.059 1.00 97.50 135 LYS A O 1
ATOM 1043 N N . GLU A 1 136 ? 9.508 -9.617 10.849 1.00 98.12 136 GLU A N 1
ATOM 1044 C CA . GLU A 1 136 ? 8.902 -10.797 10.226 1.00 98.12 136 GLU A CA 1
ATOM 1045 C C . GLU A 1 136 ? 7.995 -10.423 9.047 1.00 98.12 136 GLU A C 1
ATOM 1047 O O . GLU A 1 136 ? 8.113 -11.018 7.977 1.00 98.12 136 GLU A O 1
ATOM 1052 N N . ILE A 1 137 ? 7.149 -9.401 9.202 1.00 98.62 137 ILE A N 1
ATOM 1053 C CA . ILE A 1 137 ? 6.308 -8.875 8.120 1.00 98.62 137 ILE A CA 1
ATOM 1054 C C . ILE A 1 137 ? 7.169 -8.403 6.941 1.00 98.62 137 ILE A C 1
ATOM 1056 O O . ILE A 1 137 ? 6.840 -8.695 5.796 1.00 98.62 137 ILE A O 1
ATOM 1060 N N . LEU A 1 138 ? 8.289 -7.722 7.201 1.00 98.38 138 LEU A N 1
ATOM 1061 C CA . LEU A 1 138 ? 9.212 -7.278 6.158 1.00 98.38 138 LEU A CA 1
ATOM 1062 C C . LEU A 1 138 ? 9.807 -8.463 5.389 1.00 98.38 138 LEU A C 1
ATOM 1064 O O . LEU A 1 138 ? 9.772 -8.462 4.162 1.00 98.38 138 LEU A O 1
ATOM 1068 N N . LYS A 1 139 ? 10.305 -9.488 6.093 1.00 98.50 139 LYS A N 1
ATOM 1069 C CA . LYS A 1 139 ? 10.869 -10.695 5.465 1.00 98.50 139 LYS A CA 1
ATOM 1070 C C . LYS A 1 139 ? 9.846 -11.399 4.574 1.00 98.50 139 LYS A C 1
ATOM 1072 O O . LYS A 1 139 ? 10.130 -11.661 3.409 1.00 98.50 139 LYS A O 1
ATOM 1077 N N . TRP A 1 140 ? 8.660 -11.689 5.113 1.00 98.69 140 TRP A N 1
ATOM 1078 C CA . TRP A 1 140 ? 7.613 -12.397 4.373 1.00 98.69 140 TRP A CA 1
ATOM 1079 C C . TRP A 1 140 ? 7.005 -11.547 3.260 1.00 98.69 140 TRP A C 1
ATOM 1081 O O . TRP A 1 140 ? 6.668 -12.088 2.212 1.00 98.69 140 TRP A O 1
ATOM 1091 N N . GLY A 1 141 ? 6.902 -10.233 3.456 1.00 98.69 141 GLY A N 1
ATOM 1092 C CA . GLY A 1 141 ? 6.430 -9.298 2.440 1.00 98.69 141 GLY A CA 1
ATOM 1093 C C . GLY A 1 141 ? 7.382 -9.246 1.252 1.00 98.69 141 GLY A C 1
ATOM 1094 O O . GLY A 1 141 ? 6.943 -9.431 0.124 1.00 98.69 141 GLY A O 1
ATOM 1095 N N . ILE A 1 142 ? 8.688 -9.097 1.497 1.00 98.69 142 ILE A N 1
ATOM 1096 C CA . ILE A 1 142 ? 9.698 -9.117 0.429 1.00 98.69 142 ILE A CA 1
ATOM 1097 C C . ILE A 1 142 ? 9.695 -10.470 -0.287 1.00 98.69 142 ILE A C 1
ATOM 1099 O O . ILE A 1 142 ? 9.634 -10.506 -1.512 1.00 98.69 142 ILE A O 1
ATOM 1103 N N . ALA A 1 143 ? 9.708 -11.583 0.456 1.00 98.44 143 ALA A N 1
ATOM 1104 C CA . ALA A 1 143 ? 9.665 -12.918 -0.141 1.00 98.44 143 ALA A CA 1
ATOM 1105 C C . ALA A 1 143 ? 8.417 -13.112 -1.019 1.00 98.44 143 ALA A C 1
ATOM 1107 O O . ALA A 1 143 ? 8.519 -13.623 -2.131 1.00 98.44 143 ALA A O 1
ATOM 1108 N N . SER A 1 144 ? 7.256 -12.651 -0.545 1.00 98.44 144 SER A N 1
ATOM 1109 C CA . SER A 1 144 ? 6.007 -12.651 -1.307 1.00 98.44 144 SER A CA 1
ATOM 1110 C C . SER A 1 144 ? 6.125 -11.854 -2.602 1.00 98.44 144 SER A C 1
ATOM 1112 O O . SER A 1 144 ? 5.764 -12.363 -3.656 1.00 98.44 144 SER A O 1
ATOM 1114 N N . GLY A 1 145 ? 6.667 -10.635 -2.547 1.00 98.19 145 GLY A N 1
ATOM 1115 C CA . GLY A 1 145 ? 6.818 -9.790 -3.729 1.00 98.19 145 GLY A CA 1
ATOM 1116 C C . GLY A 1 145 ? 7.776 -10.374 -4.764 1.00 98.19 145 GLY A C 1
ATOM 1117 O O . GLY A 1 145 ? 7.463 -10.369 -5.948 1.00 98.19 145 GLY A O 1
ATOM 1118 N N . VAL A 1 146 ? 8.896 -10.958 -4.326 1.00 98.06 146 VAL A N 1
ATOM 1119 C CA . VAL A 1 146 ? 9.839 -11.647 -5.225 1.00 98.06 146 VAL A CA 1
ATOM 1120 C C . VAL A 1 146 ? 9.175 -12.842 -5.910 1.00 98.06 146 VAL A C 1
ATOM 1122 O O . VAL A 1 146 ? 9.323 -13.016 -7.117 1.00 98.06 146 VAL A O 1
ATOM 1125 N N . ILE A 1 147 ? 8.419 -13.654 -5.163 1.00 96.75 147 ILE A N 1
ATOM 1126 C CA . ILE A 1 147 ? 7.669 -14.787 -5.727 1.00 96.75 147 ILE A CA 1
ATOM 1127 C C . ILE A 1 147 ? 6.603 -14.287 -6.707 1.00 96.75 147 ILE A C 1
ATOM 1129 O O . ILE A 1 147 ? 6.466 -14.850 -7.788 1.00 96.75 147 ILE A O 1
ATOM 1133 N N . ALA A 1 148 ? 5.871 -13.231 -6.351 1.00 96.50 148 ALA A N 1
ATOM 1134 C CA . ALA A 1 148 ? 4.845 -12.635 -7.197 1.00 96.50 148 ALA A CA 1
ATOM 1135 C C . ALA A 1 148 ? 5.418 -12.155 -8.534 1.00 96.50 148 ALA A C 1
ATOM 1137 O O . ALA A 1 148 ? 4.895 -12.530 -9.578 1.00 96.50 148 ALA A O 1
ATOM 1138 N N . PHE A 1 149 ? 6.519 -11.402 -8.493 1.00 94.75 149 PHE A N 1
ATOM 1139 C CA . PHE A 1 149 ? 7.209 -10.930 -9.689 1.00 94.75 149 PHE A CA 1
ATOM 1140 C C . PHE A 1 149 ? 7.717 -12.100 -10.539 1.00 94.75 149 PHE A C 1
ATOM 1142 O O . PHE A 1 149 ? 7.481 -12.140 -11.737 1.00 94.75 149 PHE A O 1
ATOM 1149 N N . ALA A 1 150 ? 8.347 -13.109 -9.926 1.00 93.19 150 ALA A N 1
ATOM 1150 C CA . ALA A 1 150 ? 8.821 -14.284 -10.658 1.00 93.19 150 ALA A CA 1
ATOM 1151 C C . ALA A 1 150 ? 7.680 -15.058 -11.346 1.00 93.19 150 ALA A C 1
ATOM 1153 O O . ALA A 1 150 ? 7.861 -15.559 -12.454 1.00 93.19 150 ALA A O 1
ATOM 1154 N N . LEU A 1 151 ? 6.510 -15.157 -10.702 1.00 90.88 151 LEU A N 1
ATOM 1155 C CA . LEU A 1 151 ? 5.323 -15.786 -11.284 1.00 90.88 151 LEU A CA 1
ATOM 1156 C C . LEU A 1 151 ? 4.759 -14.967 -12.448 1.00 90.88 151 LEU A C 1
ATOM 1158 O O . LEU A 1 151 ? 4.464 -15.547 -13.489 1.00 90.88 151 LEU A O 1
ATOM 1162 N N . ALA A 1 152 ? 4.634 -13.650 -12.285 1.00 89.38 152 ALA A N 1
ATOM 1163 C CA . ALA A 1 152 ? 4.158 -12.754 -13.334 1.00 89.38 152 ALA A CA 1
ATOM 1164 C C . ALA A 1 152 ? 5.095 -12.769 -14.546 1.00 89.38 152 ALA A C 1
ATOM 1166 O O . ALA A 1 152 ? 4.665 -13.107 -15.644 1.00 89.38 152 ALA A O 1
ATOM 1167 N N . TYR A 1 153 ? 6.398 -12.600 -14.314 1.00 85.88 153 TYR A N 1
ATOM 1168 C CA . TYR A 1 153 ? 7.429 -12.690 -15.345 1.00 85.88 153 TYR A CA 1
ATOM 1169 C C . TYR A 1 153 ? 7.417 -14.047 -16.068 1.00 85.88 153 TYR A C 1
ATOM 1171 O O . TYR A 1 153 ? 7.575 -14.123 -17.286 1.00 85.88 153 TYR A O 1
ATOM 1179 N N . ALA A 1 154 ? 7.202 -15.154 -15.346 1.00 84.94 154 ALA A N 1
ATOM 1180 C CA . ALA A 1 154 ? 7.056 -16.467 -15.972 1.00 84.94 154 ALA A CA 1
ATOM 1181 C C . ALA A 1 154 ? 5.803 -16.541 -16.863 1.00 84.94 154 ALA A C 1
ATOM 1183 O O . ALA A 1 154 ? 5.869 -17.083 -17.965 1.00 84.94 154 ALA A O 1
ATOM 1184 N N . VAL A 1 155 ? 4.670 -15.984 -16.433 1.00 82.88 155 VAL A N 1
ATOM 1185 C CA . VAL A 1 155 ? 3.471 -15.916 -17.278 1.00 82.88 155 VAL A CA 1
ATOM 1186 C C . VAL A 1 155 ? 3.747 -15.056 -18.512 1.00 82.88 155 VAL A C 1
ATOM 1188 O O . VAL A 1 155 ? 3.568 -15.527 -19.627 1.00 82.88 155 VAL A O 1
ATOM 1191 N N . GLU A 1 156 ? 4.266 -13.848 -18.346 1.00 78.44 156 GLU A N 1
ATOM 1192 C CA . GLU A 1 156 ? 4.441 -12.885 -19.436 1.00 78.44 156 GLU A CA 1
ATOM 1193 C C . GLU A 1 156 ? 5.521 -13.282 -20.440 1.00 78.44 156 GLU A C 1
ATOM 1195 O O . GLU A 1 156 ? 5.331 -13.142 -21.647 1.00 78.44 156 GLU A O 1
ATOM 1200 N N . VAL A 1 157 ? 6.648 -13.821 -19.971 1.00 77.88 157 VAL A N 1
ATOM 1201 C CA . VAL A 1 157 ? 7.815 -14.077 -20.824 1.00 77.88 157 VAL A CA 1
ATOM 1202 C C . VAL A 1 157 ? 7.924 -15.539 -21.228 1.00 77.88 157 VAL A C 1
ATOM 1204 O O . VAL A 1 157 ? 8.258 -15.833 -22.381 1.00 77.88 157 VAL A O 1
ATOM 1207 N N . PHE A 1 158 ? 7.696 -16.474 -20.304 1.00 76.31 158 PHE A N 1
ATOM 1208 C CA . PHE A 1 158 ? 7.924 -17.893 -20.579 1.00 76.31 158 PHE A CA 1
ATOM 1209 C C . PHE A 1 158 ? 6.767 -18.518 -21.356 1.00 76.31 158 PHE A C 1
ATOM 1211 O O . PHE A 1 158 ? 7.023 -19.251 -22.310 1.00 76.31 158 PHE A O 1
ATOM 1218 N N . VAL A 1 159 ? 5.512 -18.202 -21.026 1.00 79.50 159 VAL A N 1
ATOM 1219 C CA . VAL A 1 159 ? 4.369 -18.804 -21.731 1.00 79.50 159 VAL A CA 1
ATOM 1220 C C . VAL A 1 159 ? 4.379 -18.441 -23.220 1.00 79.50 159 VAL A C 1
ATOM 1222 O O . VAL A 1 159 ? 4.356 -19.365 -24.032 1.00 79.50 159 VAL A O 1
ATOM 1225 N N . PRO A 1 160 ? 4.553 -17.180 -23.649 1.00 79.44 160 PRO A N 1
ATOM 1226 C CA . PRO A 1 160 ? 4.598 -16.909 -25.082 1.00 79.44 160 PRO A CA 1
ATOM 1227 C C . PRO A 1 160 ? 5.828 -17.509 -25.778 1.00 79.44 160 PRO A C 1
ATOM 1229 O O . PRO A 1 160 ? 5.733 -17.943 -26.920 1.00 79.44 160 PRO A O 1
ATOM 1232 N N . LYS A 1 161 ? 6.970 -17.651 -25.087 1.00 79.06 161 LYS A N 1
ATOM 1233 C CA . LYS A 1 161 ? 8.128 -18.384 -25.641 1.00 79.06 161 LYS A CA 1
ATOM 1234 C C . LYS A 1 161 ? 7.827 -19.864 -25.907 1.00 79.06 161 LYS A C 1
ATOM 1236 O O . LYS A 1 161 ? 8.405 -20.439 -26.822 1.00 79.06 161 LYS A O 1
ATOM 1241 N N . VAL A 1 162 ? 6.963 -20.490 -25.106 1.00 78.88 162 VAL A N 1
ATOM 1242 C CA . VAL A 1 162 ? 6.606 -21.915 -25.236 1.00 78.88 162 VAL A CA 1
ATOM 1243 C C . VAL A 1 162 ? 5.449 -22.133 -26.212 1.00 78.88 162 VAL A C 1
ATOM 1245 O O . VAL A 1 162 ? 5.458 -23.111 -26.955 1.00 78.88 162 VAL A O 1
ATOM 1248 N N . PHE A 1 163 ? 4.460 -21.240 -26.214 1.00 77.69 163 PHE A N 1
ATOM 1249 C CA . PHE A 1 163 ? 3.217 -21.403 -26.976 1.00 77.69 163 PHE A CA 1
ATOM 1250 C C . PHE A 1 163 ? 3.160 -20.565 -28.267 1.00 77.69 163 PHE A C 1
ATOM 1252 O O . PHE A 1 163 ? 2.198 -20.688 -29.022 1.00 77.69 163 PHE A O 1
ATOM 1259 N N . GLY A 1 164 ? 4.204 -19.781 -28.555 1.00 76.44 164 GLY A N 1
ATOM 1260 C CA . GLY A 1 164 ? 4.388 -19.019 -29.791 1.00 76.44 164 GLY A CA 1
ATOM 1261 C C . GLY A 1 164 ? 4.453 -17.510 -29.549 1.00 76.44 164 GLY A C 1
ATOM 1262 O O . GLY A 1 164 ? 3.594 -16.941 -28.876 1.00 76.44 164 GLY A O 1
ATOM 1263 N N . ASP A 1 165 ? 5.451 -16.845 -30.142 1.00 70.94 165 ASP A N 1
ATOM 1264 C CA . ASP A 1 165 ? 5.692 -15.406 -29.944 1.00 70.94 165 ASP A CA 1
ATOM 1265 C C . ASP A 1 165 ? 4.523 -14.523 -30.413 1.00 70.94 165 ASP A C 1
ATOM 1267 O O . ASP A 1 165 ? 4.361 -13.422 -29.898 1.00 70.94 165 ASP A O 1
ATOM 1271 N N . SER A 1 166 ? 3.643 -15.030 -31.290 1.00 67.56 166 SER A N 1
ATOM 1272 C CA . SER A 1 166 ? 2.414 -14.339 -31.710 1.00 67.56 166 SER A CA 1
ATOM 1273 C C . SER A 1 166 ? 1.450 -14.034 -30.559 1.00 67.56 166 SER A C 1
ATOM 1275 O O . SER A 1 166 ? 0.548 -13.223 -30.725 1.00 67.56 166 SER A O 1
ATOM 1277 N N . ILE A 1 167 ? 1.612 -14.696 -29.408 1.00 68.62 167 ILE A N 1
ATOM 1278 C CA . ILE A 1 167 ? 0.827 -14.439 -28.197 1.00 68.62 167 ILE A CA 1
ATOM 1279 C C . ILE A 1 167 ? 1.301 -13.157 -27.490 1.00 68.62 167 ILE A C 1
ATOM 1281 O O . ILE A 1 167 ? 0.491 -12.491 -26.857 1.00 68.62 167 ILE A O 1
ATOM 1285 N N . LYS A 1 168 ? 2.582 -12.770 -27.610 1.00 64.81 168 LYS A N 1
ATOM 1286 C CA . LYS A 1 168 ? 3.116 -11.554 -26.955 1.00 64.81 168 LYS A CA 1
ATOM 1287 C C . LYS A 1 168 ? 2.505 -10.276 -27.511 1.00 64.81 168 LYS A C 1
ATOM 1289 O O . LYS A 1 168 ? 2.304 -9.324 -26.766 1.00 64.81 168 LYS A O 1
ATOM 1294 N N . ASP A 1 169 ? 2.206 -10.284 -28.805 1.00 66.56 169 ASP A N 1
ATOM 1295 C CA . ASP A 1 169 ? 1.629 -9.143 -29.511 1.00 66.56 169 ASP A CA 1
ATOM 1296 C C . ASP A 1 169 ? 0.098 -9.068 -29.353 1.00 66.56 169 ASP A C 1
ATOM 1298 O O . ASP A 1 169 ? -0.524 -8.128 -29.850 1.00 66.56 169 ASP A O 1
ATOM 1302 N N . ASP A 1 170 ? -0.527 -10.041 -28.673 1.00 67.88 170 ASP A N 1
ATOM 1303 C CA . ASP A 1 170 ? -1.959 -10.033 -28.380 1.00 67.88 170 ASP A CA 1
ATOM 1304 C C . ASP A 1 170 ? -2.242 -9.125 -27.165 1.00 67.88 170 ASP A C 1
ATOM 1306 O O . ASP A 1 170 ? -1.833 -9.440 -26.041 1.00 67.88 170 ASP A O 1
ATOM 1310 N N . PRO A 1 171 ? -2.997 -8.021 -27.329 1.00 64.69 171 PRO A N 1
ATOM 1311 C CA . PRO A 1 171 ? -3.398 -7.165 -26.212 1.00 64.69 171 PRO A CA 1
ATOM 1312 C C . PRO A 1 171 ? -4.165 -7.922 -25.115 1.00 64.69 171 PRO A C 1
ATOM 1314 O O . PRO A 1 171 ? -4.142 -7.524 -23.950 1.00 64.69 171 PRO A O 1
ATOM 1317 N N . GLY A 1 172 ? -4.843 -9.018 -25.470 1.00 68.31 172 GLY A N 1
ATOM 1318 C CA . GLY A 1 172 ? -5.507 -9.912 -24.527 1.00 68.31 172 GLY A CA 1
ATOM 1319 C C . GLY A 1 172 ? -4.532 -10.677 -23.630 1.00 68.31 172 GLY A C 1
ATOM 1320 O O . GLY A 1 172 ? -4.884 -10.981 -22.492 1.00 68.31 172 GLY A O 1
ATOM 1321 N N . TRP A 1 173 ? -3.306 -10.937 -24.094 1.00 74.19 173 TRP A N 1
ATOM 1322 C CA . TRP A 1 173 ? -2.254 -11.554 -23.287 1.00 74.19 173 TRP A CA 1
ATOM 1323 C C . TRP A 1 173 ? -1.677 -10.574 -22.266 1.00 74.19 173 TRP A C 1
ATOM 1325 O O . TRP A 1 173 ? -1.567 -10.909 -21.088 1.00 74.19 173 TRP A O 1
ATOM 1335 N N . ALA A 1 174 ? -1.405 -9.336 -22.690 1.00 67.69 174 ALA A N 1
ATOM 1336 C CA . ALA A 1 174 ? -0.977 -8.258 -21.795 1.00 67.69 174 ALA A CA 1
ATOM 1337 C C . ALA A 1 174 ? -2.001 -7.997 -20.674 1.00 67.69 174 ALA A C 1
ATOM 1339 O O . ALA A 1 174 ? -1.636 -7.702 -19.542 1.00 67.69 174 ALA A O 1
ATOM 1340 N N . ALA A 1 175 ? -3.296 -8.191 -20.944 1.00 73.69 175 ALA A N 1
ATOM 1341 C CA . ALA A 1 175 ? -4.343 -8.083 -19.930 1.00 73.69 175 ALA A CA 1
ATOM 1342 C C . ALA A 1 175 ? -4.307 -9.190 -18.849 1.00 73.69 175 ALA A C 1
ATOM 1344 O O . ALA A 1 175 ? -5.016 -9.074 -17.850 1.00 73.69 175 ALA A O 1
ATOM 1345 N N . LEU A 1 176 ? -3.517 -10.260 -19.013 1.00 80.38 176 LEU A N 1
ATOM 1346 C CA . LEU A 1 176 ? -3.348 -11.313 -18.000 1.00 80.38 176 LEU A CA 1
ATOM 1347 C C . LEU A 1 176 ? -2.240 -11.008 -16.979 1.00 80.38 176 LEU A C 1
ATOM 1349 O O . LEU A 1 176 ? -2.235 -11.639 -15.915 1.00 80.38 176 LEU A O 1
ATOM 1353 N N . ALA A 1 177 ? -1.381 -10.023 -17.262 1.00 79.12 177 ALA A N 1
ATOM 1354 C CA . ALA A 1 177 ? -0.359 -9.502 -16.352 1.00 79.12 177 ALA A CA 1
ATOM 1355 C C . ALA A 1 177 ? -0.974 -9.091 -15.008 1.00 79.12 177 ALA A C 1
ATOM 1357 O O . ALA A 1 177 ? -0.698 -9.694 -13.968 1.00 79.12 177 ALA A O 1
ATOM 1358 N N . GLY A 1 178 ? -1.944 -8.169 -15.048 1.00 85.56 178 GLY A N 1
ATOM 1359 C CA . GLY A 1 178 ? -2.663 -7.689 -13.868 1.00 85.56 178 GLY A CA 1
ATOM 1360 C C . GLY A 1 178 ? -3.218 -8.807 -12.965 1.00 85.56 178 GLY A C 1
ATOM 1361 O O . GLY A 1 178 ? -2.930 -8.820 -11.765 1.00 85.56 178 GLY A O 1
ATOM 1362 N N . PRO A 1 179 ? -3.997 -9.779 -13.480 1.00 91.25 179 PRO A N 1
ATOM 1363 C CA . PRO A 1 179 ? -4.443 -10.935 -12.714 1.00 91.25 179 PRO A CA 1
ATOM 1364 C C . PRO A 1 179 ? -3.309 -11.755 -12.099 1.00 91.25 179 PRO A C 1
ATOM 1366 O O . PRO A 1 179 ? -3.401 -12.100 -10.916 1.00 91.25 179 PRO A O 1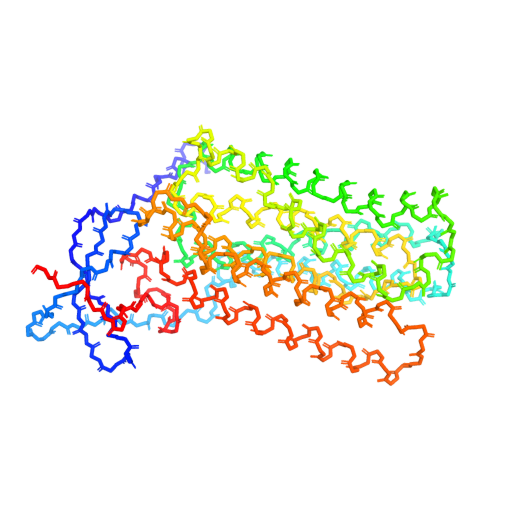
ATOM 1369 N N . ALA A 1 180 ? -2.260 -12.073 -12.861 1.00 90.62 180 ALA A N 1
ATOM 1370 C CA . ALA A 1 180 ? -1.131 -12.864 -12.375 1.00 90.62 180 ALA A CA 1
ATOM 1371 C C . ALA A 1 180 ? -0.397 -12.138 -11.239 1.00 90.62 180 ALA A C 1
ATOM 1373 O O . ALA A 1 180 ? -0.182 -12.710 -10.167 1.00 90.62 180 ALA A O 1
ATOM 1374 N N . GLU A 1 181 ? -0.113 -10.854 -11.432 1.00 92.31 181 GLU A N 1
ATOM 1375 C CA . GLU A 1 181 ? 0.555 -9.993 -10.468 1.00 92.31 181 GLU A CA 1
ATOM 1376 C C . GLU A 1 181 ? -0.230 -9.806 -9.171 1.00 92.31 181 GLU A C 1
ATOM 1378 O O . GLU A 1 181 ? 0.293 -10.043 -8.077 1.00 92.31 181 GLU A O 1
ATOM 1383 N N . GLU A 1 182 ? -1.493 -9.382 -9.262 1.00 96.12 182 GLU A N 1
ATOM 1384 C CA . GLU A 1 182 ? -2.316 -9.121 -8.079 1.00 96.12 182 GLU A CA 1
ATOM 1385 C C . GLU A 1 182 ? -2.589 -10.407 -7.290 1.00 96.12 182 GLU A C 1
ATOM 1387 O O . GLU A 1 182 ? -2.643 -10.388 -6.057 1.00 96.12 182 GLU A O 1
ATOM 1392 N N . THR A 1 183 ? -2.718 -11.547 -7.978 1.00 96.19 183 THR A N 1
ATOM 1393 C CA . THR A 1 183 ? -2.809 -12.865 -7.330 1.00 96.19 183 THR A CA 1
ATOM 1394 C C . THR A 1 183 ? -1.498 -13.235 -6.649 1.00 96.19 183 THR A C 1
ATOM 1396 O O . THR A 1 183 ? -1.502 -13.637 -5.483 1.00 96.19 183 THR A O 1
ATOM 1399 N N . GLY A 1 184 ? -0.373 -13.075 -7.349 1.00 96.94 184 GLY A N 1
ATOM 1400 C CA . GLY A 1 184 ? 0.956 -13.395 -6.840 1.00 96.94 184 GLY A CA 1
ATOM 1401 C C . GLY A 1 184 ? 1.273 -12.627 -5.560 1.00 96.94 184 GLY A C 1
ATOM 1402 O O . GLY A 1 184 ? 1.692 -13.231 -4.571 1.00 96.94 184 GLY A O 1
ATOM 1403 N N . LYS A 1 185 ? 0.988 -11.317 -5.533 1.00 98.25 185 LYS A N 1
ATOM 1404 C CA . LYS A 1 185 ? 1.221 -10.443 -4.366 1.00 98.25 185 LYS A CA 1
ATOM 1405 C C . LYS A 1 185 ? 0.427 -10.884 -3.132 1.00 98.25 185 LYS A C 1
ATOM 1407 O O . LYS A 1 185 ? 0.863 -10.648 -2.007 1.00 98.25 185 LYS A O 1
ATOM 1412 N N . LEU A 1 186 ? -0.740 -11.506 -3.320 1.00 98.12 186 LEU A N 1
ATOM 1413 C CA . LEU A 1 186 ? -1.604 -11.981 -2.234 1.00 98.12 186 LEU A CA 1
ATOM 1414 C C . LEU A 1 186 ? -1.327 -13.428 -1.820 1.00 98.12 186 LEU A C 1
ATOM 1416 O O . LEU A 1 186 ? -1.654 -13.790 -0.690 1.00 98.12 186 LEU A O 1
ATOM 1420 N N . LEU A 1 187 ? -0.720 -14.244 -2.683 1.00 97.62 187 LEU A N 1
ATOM 1421 C CA . LEU A 1 187 ? -0.573 -15.687 -2.485 1.00 97.62 187 LEU A CA 1
ATOM 1422 C C . LEU A 1 187 ? 0.068 -16.042 -1.135 1.00 97.62 187 LEU A C 1
ATOM 1424 O O . LEU A 1 187 ? -0.523 -16.765 -0.330 1.00 97.62 187 LEU A O 1
ATOM 1428 N N . VAL A 1 188 ? 1.261 -15.513 -0.854 1.00 98.31 188 VAL A N 1
ATOM 1429 C CA . VAL A 1 188 ? 1.968 -15.788 0.406 1.00 98.31 188 VAL A CA 1
ATOM 1430 C C . VAL A 1 188 ? 1.237 -15.180 1.617 1.00 98.31 188 VAL A C 1
ATOM 1432 O O . VAL A 1 188 ? 1.035 -15.912 2.589 1.00 98.31 188 VAL A O 1
ATOM 1435 N N . PRO A 1 189 ? 0.767 -13.913 1.597 1.00 98.44 189 PRO A N 1
ATOM 1436 C CA . PRO A 1 189 ? -0.064 -13.354 2.664 1.00 98.44 189 PRO A CA 1
ATOM 1437 C C . PRO A 1 189 ? -1.296 -14.199 3.002 1.00 98.44 189 PRO A C 1
ATOM 1439 O O . PRO A 1 189 ? -1.585 -14.423 4.177 1.00 98.44 189 PRO A O 1
ATOM 1442 N N . VAL A 1 190 ? -1.993 -14.712 1.987 1.00 97.94 190 VAL A N 1
ATOM 1443 C CA . VAL A 1 190 ? -3.158 -15.594 2.133 1.00 97.94 190 VAL A CA 1
ATOM 1444 C C . VAL A 1 190 ? -2.763 -16.919 2.786 1.00 97.94 190 VAL A C 1
ATOM 1446 O O . VAL A 1 190 ? -3.409 -17.344 3.745 1.00 97.94 190 VAL A O 1
ATOM 1449 N N . ILE A 1 191 ? -1.682 -17.557 2.324 1.00 98.00 191 ILE A N 1
ATOM 1450 C CA . ILE A 1 191 ? -1.165 -18.796 2.926 1.00 98.00 191 ILE A CA 1
ATOM 1451 C C . ILE A 1 191 ? -0.823 -18.568 4.403 1.00 98.00 191 ILE A C 1
ATOM 1453 O O . ILE A 1 191 ? -1.223 -19.357 5.259 1.00 98.00 191 ILE A O 1
ATOM 1457 N N . LEU A 1 192 ? -0.125 -17.476 4.722 1.00 98.00 192 LEU A N 1
ATOM 1458 C CA . LEU A 1 192 ? 0.236 -17.127 6.097 1.00 98.00 192 LEU A CA 1
ATOM 1459 C C . LEU A 1 192 ? -1.007 -16.882 6.962 1.00 98.00 192 LEU A C 1
ATOM 1461 O O . LEU A 1 192 ? -1.074 -17.394 8.080 1.00 98.00 192 LEU A O 1
ATOM 1465 N N . TRP A 1 193 ? -2.021 -16.202 6.424 1.00 96.94 193 TRP A N 1
ATOM 1466 C CA . TRP A 1 193 ? -3.298 -15.984 7.103 1.00 96.94 193 TRP A CA 1
ATOM 1467 C C . TRP A 1 193 ? -4.034 -17.298 7.415 1.00 96.94 193 TRP A C 1
ATOM 1469 O O . TRP A 1 193 ? -4.543 -17.489 8.530 1.00 96.94 193 TRP A O 1
ATOM 1479 N N . ILE A 1 194 ? -4.052 -18.239 6.460 1.00 95.94 194 ILE A N 1
ATOM 1480 C CA . ILE A 1 194 ? -4.608 -19.592 6.640 1.00 95.94 194 ILE A CA 1
ATOM 1481 C C . ILE A 1 194 ? -3.834 -20.342 7.732 1.00 95.94 194 ILE A C 1
ATOM 1483 O O . ILE A 1 194 ? -4.439 -21.013 8.566 1.00 95.94 194 ILE A O 1
ATOM 1487 N N . LYS A 1 195 ? -2.509 -20.163 7.793 1.00 96.88 195 LYS A N 1
ATOM 1488 C CA . LYS A 1 195 ? -1.623 -20.701 8.841 1.00 96.88 195 LYS A CA 1
ATOM 1489 C C . LYS A 1 195 ? -1.672 -19.924 10.164 1.00 96.88 195 LYS A C 1
ATOM 1491 O O . LYS A 1 195 ? -0.787 -20.089 10.998 1.00 96.88 195 LYS A O 1
ATOM 1496 N N . LEU A 1 196 ? -2.708 -19.112 10.379 1.00 94.69 196 LEU A N 1
ATOM 1497 C CA . LEU A 1 196 ? -2.946 -18.334 11.600 1.00 94.69 196 LEU A CA 1
ATOM 1498 C C . LEU A 1 196 ? -1.908 -17.229 11.876 1.00 94.69 196 LEU A C 1
ATOM 1500 O O . LEU A 1 196 ? -1.883 -16.689 12.979 1.00 94.69 196 LEU A O 1
ATOM 1504 N N . ARG A 1 197 ? -1.077 -16.850 10.897 1.00 96.44 197 ARG A N 1
ATOM 1505 C CA . ARG A 1 197 ? -0.109 -15.748 11.019 1.00 96.44 197 ARG A CA 1
ATOM 1506 C C . ARG A 1 197 ? -0.662 -14.465 10.406 1.00 96.44 197 ARG A C 1
ATOM 1508 O O . ARG A 1 197 ? -1.366 -14.508 9.403 1.00 96.44 197 ARG A O 1
ATOM 1515 N N . PHE A 1 198 ? -0.316 -13.321 10.999 1.00 96.44 198 PHE A N 1
ATOM 1516 C CA . PHE A 1 198 ? -0.681 -11.987 10.496 1.00 96.44 198 PHE A CA 1
ATOM 1517 C C . PHE A 1 198 ? -2.192 -11.807 10.271 1.00 96.44 198 PHE A C 1
ATOM 1519 O O . PHE A 1 198 ? -2.634 -11.206 9.289 1.00 96.44 198 PHE A O 1
ATOM 1526 N N . ARG A 1 199 ? -3.008 -12.370 11.174 1.00 94.62 199 ARG A N 1
ATOM 1527 C CA . ARG A 1 199 ? -4.474 -12.248 11.129 1.00 94.62 199 ARG A CA 1
ATOM 1528 C C . ARG A 1 199 ? -4.971 -10.881 11.573 1.00 94.62 199 ARG A C 1
ATOM 1530 O O . ARG A 1 199 ? -6.047 -10.472 11.144 1.00 94.62 199 ARG A O 1
ATOM 1537 N N . ILE A 1 200 ? -4.187 -10.186 12.394 1.00 95.31 200 ILE A N 1
ATOM 1538 C CA . ILE A 1 200 ? -4.491 -8.823 12.815 1.00 95.31 200 ILE A CA 1
ATOM 1539 C C . ILE A 1 200 ? -4.508 -7.933 11.563 1.00 95.31 200 ILE A C 1
ATOM 1541 O O . ILE A 1 200 ? -3.526 -7.921 10.812 1.00 95.31 200 ILE A O 1
ATOM 1545 N N . PRO A 1 201 ? -5.588 -7.172 11.305 1.00 96.25 201 PRO A N 1
ATOM 1546 C CA . PRO A 1 201 ? -5.752 -6.465 10.038 1.00 96.25 201 PRO A CA 1
ATOM 1547 C C . PRO A 1 201 ? -4.621 -5.508 9.689 1.00 96.25 201 PRO A C 1
ATOM 1549 O O . PRO A 1 201 ? -4.222 -5.422 8.532 1.00 96.25 201 PRO A O 1
ATOM 1552 N N . ARG A 1 202 ? -4.053 -4.829 10.688 1.00 96.88 202 ARG A N 1
ATOM 1553 C CA . ARG A 1 202 ? -2.926 -3.914 10.488 1.00 96.88 202 ARG A CA 1
ATOM 1554 C C . ARG A 1 202 ? -1.649 -4.635 10.048 1.00 96.88 202 ARG A C 1
ATOM 1556 O O . ARG A 1 202 ? -0.922 -4.108 9.208 1.00 96.88 202 ARG A O 1
ATOM 1563 N N . GLU A 1 203 ? -1.391 -5.821 10.594 1.00 97.62 203 GLU A N 1
ATOM 1564 C CA . GLU A 1 203 ? -0.219 -6.637 10.260 1.00 97.62 203 GLU A CA 1
ATOM 1565 C C . GLU A 1 203 ? -0.308 -7.170 8.834 1.00 97.62 203 GLU A C 1
ATOM 1567 O O . GLU A 1 203 ? 0.609 -6.973 8.038 1.00 97.62 203 GLU A O 1
ATOM 1572 N N . GLY A 1 204 ? -1.437 -7.792 8.491 1.00 97.88 204 GLY A N 1
ATOM 1573 C CA . GLY A 1 204 ? -1.659 -8.307 7.145 1.00 97.88 204 GLY A CA 1
ATOM 1574 C C . GLY A 1 204 ? -1.722 -7.218 6.085 1.00 97.88 204 GLY A C 1
ATOM 1575 O O . GLY A 1 204 ? -1.188 -7.387 4.992 1.00 97.88 204 GLY A O 1
ATOM 1576 N N . TYR A 1 205 ? -2.292 -6.060 6.425 1.00 98.44 205 TYR A N 1
ATOM 1577 C CA . TYR A 1 205 ? -2.269 -4.903 5.542 1.00 98.44 205 TYR A CA 1
ATOM 1578 C C . TYR A 1 205 ? -0.837 -4.442 5.246 1.00 98.44 205 TYR A C 1
ATOM 1580 O O . TYR A 1 205 ? -0.488 -4.273 4.080 1.00 98.44 205 TYR A O 1
ATOM 1588 N N . LEU A 1 206 ? 0.019 -4.300 6.267 1.00 98.69 206 LEU A N 1
ATOM 1589 C CA . LEU A 1 206 ? 1.431 -3.966 6.057 1.00 98.69 206 LEU A CA 1
ATOM 1590 C C . LEU A 1 206 ? 2.157 -5.039 5.231 1.00 98.69 206 LEU A C 1
ATOM 1592 O O . LEU A 1 206 ? 2.915 -4.692 4.330 1.00 98.69 206 LEU A O 1
ATOM 1596 N N . LEU A 1 207 ? 1.904 -6.321 5.502 1.00 98.81 207 LEU A N 1
ATOM 1597 C CA . LEU A 1 207 ? 2.492 -7.441 4.765 1.00 98.81 207 LEU A CA 1
ATOM 1598 C C . LEU A 1 207 ? 2.197 -7.364 3.264 1.00 98.81 207 LEU A C 1
ATOM 1600 O O . LEU A 1 207 ? 3.119 -7.448 2.452 1.00 98.81 207 LEU A O 1
ATOM 1604 N N . VAL A 1 208 ? 0.932 -7.155 2.897 1.00 98.69 208 VAL A N 1
ATOM 1605 C CA . VAL A 1 208 ? 0.528 -7.036 1.490 1.00 98.69 208 VAL A CA 1
ATOM 1606 C C . VAL A 1 208 ? 1.106 -5.775 0.851 1.00 98.69 208 VAL A C 1
ATOM 1608 O O . VAL A 1 208 ? 1.582 -5.830 -0.280 1.00 98.69 208 VAL A O 1
ATOM 1611 N N . LEU A 1 209 ? 1.132 -4.650 1.572 1.00 98.75 209 LEU A N 1
ATOM 1612 C CA . LEU A 1 209 ? 1.751 -3.425 1.065 1.00 98.75 209 LEU A CA 1
ATOM 1613 C C . LEU A 1 209 ? 3.242 -3.600 0.767 1.00 98.75 209 LEU A C 1
ATOM 1615 O O . LEU A 1 209 ? 3.713 -3.078 -0.239 1.00 98.75 209 LEU A O 1
ATOM 1619 N N . ILE A 1 210 ? 3.981 -4.318 1.619 1.00 98.81 210 ILE A N 1
ATOM 1620 C CA . ILE A 1 210 ? 5.398 -4.616 1.377 1.00 98.81 210 ILE A CA 1
ATOM 1621 C C . ILE A 1 210 ? 5.542 -5.547 0.173 1.00 98.81 210 ILE A C 1
ATOM 1623 O O . ILE A 1 210 ? 6.369 -5.266 -0.685 1.00 98.81 210 ILE A O 1
ATOM 1627 N N . SER A 1 211 ? 4.715 -6.592 0.061 1.00 98.81 211 SER A N 1
ATOM 1628 C CA . SER A 1 211 ? 4.727 -7.477 -1.112 1.00 98.81 211 SER A CA 1
ATOM 1629 C C . SER A 1 211 ? 4.523 -6.709 -2.413 1.00 98.81 211 SER A C 1
ATOM 1631 O O . SER A 1 211 ? 5.280 -6.889 -3.362 1.00 98.81 211 SER A O 1
ATOM 1633 N N . ALA A 1 212 ? 3.526 -5.830 -2.457 1.00 98.50 212 ALA A N 1
ATOM 1634 C CA . ALA A 1 212 ? 3.226 -5.038 -3.639 1.00 98.50 212 ALA A CA 1
ATOM 1635 C C . ALA A 1 212 ? 4.303 -3.979 -3.926 1.00 98.50 212 ALA A C 1
ATOM 1637 O O . ALA A 1 212 ? 4.679 -3.781 -5.076 1.00 98.50 212 ALA A O 1
ATOM 1638 N N . ALA A 1 213 ? 4.854 -3.342 -2.889 1.00 98.50 213 ALA A N 1
ATOM 1639 C CA . ALA A 1 213 ? 5.985 -2.429 -3.027 1.00 98.50 213 ALA A CA 1
ATOM 1640 C C . ALA A 1 213 ? 7.237 -3.129 -3.577 1.00 98.50 213 ALA A C 1
ATOM 1642 O O . ALA A 1 213 ? 7.957 -2.542 -4.377 1.00 98.50 213 ALA A O 1
ATOM 1643 N N . THR A 1 214 ? 7.503 -4.371 -3.164 1.00 98.62 214 THR A N 1
ATOM 1644 C CA . THR A 1 214 ? 8.613 -5.163 -3.702 1.00 98.62 214 THR A CA 1
ATOM 1645 C C . THR A 1 214 ? 8.427 -5.437 -5.191 1.00 98.62 214 THR A C 1
ATOM 1647 O O . THR A 1 214 ? 9.383 -5.231 -5.930 1.00 98.62 214 THR A O 1
ATOM 1650 N N . VAL A 1 215 ? 7.218 -5.809 -5.636 1.00 97.62 215 VAL A N 1
ATOM 1651 C CA . VAL A 1 215 ? 6.931 -5.955 -7.075 1.00 97.62 215 VAL A CA 1
ATOM 1652 C C . VAL A 1 215 ? 7.179 -4.642 -7.813 1.00 97.62 215 VAL A C 1
ATOM 1654 O O . VAL A 1 215 ? 7.987 -4.638 -8.728 1.00 97.62 215 VAL A O 1
ATOM 1657 N N . GLY A 1 216 ? 6.619 -3.518 -7.348 1.00 96.81 216 GLY A N 1
ATOM 1658 C CA . GLY A 1 216 ? 6.821 -2.226 -8.019 1.00 96.81 216 GLY A CA 1
ATOM 1659 C C . GLY A 1 216 ? 8.292 -1.784 -8.083 1.00 96.81 216 GLY A C 1
ATOM 1660 O O . GLY A 1 216 ? 8.718 -1.170 -9.052 1.00 96.81 216 GLY A O 1
ATOM 1661 N N . VAL A 1 217 ? 9.123 -2.125 -7.086 1.00 97.50 217 VAL A N 1
ATOM 1662 C CA . VAL A 1 217 ? 10.581 -1.890 -7.165 1.00 97.50 217 VAL A CA 1
ATOM 1663 C C . VAL A 1 217 ? 11.238 -2.764 -8.232 1.00 97.50 217 VAL A C 1
ATOM 1665 O O . VAL A 1 217 ? 12.105 -2.273 -8.955 1.00 97.50 217 VAL A O 1
ATOM 1668 N N . MET A 1 218 ? 10.865 -4.042 -8.318 1.00 96.50 218 MET A N 1
ATOM 1669 C CA . MET A 1 218 ? 11.421 -4.969 -9.306 1.00 96.50 218 MET A CA 1
ATOM 1670 C C . MET A 1 218 ? 11.007 -4.579 -10.724 1.00 96.50 218 MET A C 1
ATOM 1672 O O . MET A 1 218 ? 11.877 -4.432 -11.574 1.00 96.50 218 MET A O 1
ATOM 1676 N N . GLU A 1 219 ? 9.727 -4.300 -10.941 1.00 92.44 219 GLU A N 1
ATOM 1677 C CA . GLU A 1 219 ? 9.183 -3.870 -12.227 1.00 92.44 219 GLU A CA 1
ATOM 1678 C C . GLU A 1 219 ? 9.721 -2.492 -12.638 1.00 92.44 219 GLU A C 1
ATOM 1680 O O . GLU A 1 219 ? 10.238 -2.323 -13.739 1.00 92.44 219 GLU A O 1
ATOM 1685 N N . GLY A 1 220 ? 9.755 -1.513 -11.727 1.00 92.12 220 GLY A N 1
ATOM 1686 C CA . GLY A 1 220 ? 10.382 -0.217 -12.006 1.00 92.12 220 GLY A CA 1
ATOM 1687 C C . GLY A 1 220 ? 11.866 -0.332 -12.389 1.00 92.12 220 GLY A C 1
ATOM 1688 O O . GLY A 1 220 ? 12.374 0.471 -13.175 1.00 92.12 220 GLY A O 1
ATOM 1689 N N . THR A 1 221 ? 12.562 -1.348 -11.865 1.00 93.38 221 THR A N 1
ATOM 1690 C CA . THR A 1 221 ? 13.941 -1.681 -12.256 1.00 93.38 221 THR A CA 1
ATOM 1691 C C . THR A 1 221 ? 13.990 -2.395 -13.609 1.00 93.38 221 THR A C 1
ATOM 1693 O O . THR A 1 221 ? 14.890 -2.121 -14.401 1.00 93.38 221 THR A O 1
ATOM 1696 N N . GLU A 1 222 ? 13.028 -3.269 -13.900 1.00 91.12 222 GLU A N 1
ATOM 1697 C CA . GLU A 1 222 ? 12.883 -3.943 -15.191 1.00 91.12 222 GLU A CA 1
ATOM 1698 C C . GLU A 1 222 ? 12.634 -2.945 -16.329 1.00 91.12 222 GLU A C 1
ATOM 1700 O O . GLU A 1 222 ? 13.326 -2.978 -17.342 1.00 91.12 222 GLU A O 1
ATOM 1705 N N . TYR A 1 223 ? 11.737 -1.976 -16.156 1.00 86.50 223 TYR A N 1
ATOM 1706 C CA . TYR A 1 223 ? 11.580 -0.916 -17.154 1.00 86.50 223 TYR A CA 1
ATOM 1707 C C . TYR A 1 223 ? 12.875 -0.130 -17.342 1.00 86.50 223 TYR A C 1
ATOM 1709 O O . TYR A 1 223 ? 13.203 0.279 -18.451 1.00 86.50 223 TYR A O 1
ATOM 1717 N N . ALA A 1 224 ? 13.651 0.068 -16.274 1.00 88.12 224 ALA A N 1
ATOM 1718 C CA . ALA A 1 224 ? 14.923 0.767 -16.373 1.00 88.12 224 ALA A CA 1
ATOM 1719 C C . ALA A 1 224 ? 15.982 -0.014 -17.163 1.00 88.12 224 ALA A C 1
ATOM 1721 O O . ALA A 1 224 ? 16.899 0.618 -17.670 1.00 88.12 224 ALA A O 1
ATOM 1722 N N . ILE A 1 225 ? 15.871 -1.338 -17.328 1.00 88.94 225 ILE A N 1
ATOM 1723 C CA . ILE A 1 225 ? 16.751 -2.105 -18.231 1.00 88.94 225 ILE A CA 1
ATOM 1724 C C . ILE A 1 225 ? 16.266 -2.115 -19.692 1.00 88.94 225 ILE A C 1
ATOM 1726 O O . ILE A 1 225 ? 16.950 -2.674 -20.550 1.00 88.94 225 ILE A O 1
ATOM 1730 N N . GLN A 1 226 ? 15.133 -1.470 -19.989 1.00 84.31 226 GLN A N 1
ATOM 1731 C CA . GLN A 1 226 ? 14.507 -1.409 -21.313 1.00 84.31 226 GLN A CA 1
ATOM 1732 C C . GLN A 1 226 ? 14.393 0.056 -21.777 1.00 84.31 226 GLN A C 1
ATOM 1734 O O . GLN A 1 226 ? 13.372 0.709 -21.544 1.00 84.31 226 GLN A O 1
ATOM 1739 N N . PRO A 1 227 ? 15.427 0.633 -22.428 1.00 77.88 227 PRO A N 1
ATOM 1740 C CA . PRO A 1 227 ? 15.466 2.072 -22.719 1.00 77.88 227 PRO A CA 1
ATOM 1741 C C . PRO A 1 227 ? 14.289 2.579 -23.560 1.00 77.88 227 PRO A C 1
ATOM 1743 O O . PRO A 1 227 ? 13.847 3.710 -23.356 1.00 77.88 227 PRO A O 1
ATOM 1746 N N . LYS A 1 228 ? 13.761 1.737 -24.458 1.00 76.19 228 LYS A N 1
ATOM 1747 C CA . LYS A 1 228 ? 12.584 2.040 -25.289 1.00 76.19 228 LYS A CA 1
ATOM 1748 C C . LYS A 1 228 ? 11.301 2.235 -24.479 1.00 76.19 228 LYS A C 1
ATOM 1750 O O . LYS A 1 228 ? 10.432 2.994 -24.902 1.00 76.19 228 LYS A O 1
ATOM 1755 N N . GLU A 1 229 ? 11.194 1.578 -23.329 1.00 77.38 229 GLU A N 1
ATOM 1756 C CA . GLU A 1 229 ? 9.988 1.560 -22.496 1.00 77.38 229 GLU A CA 1
ATOM 1757 C C . GLU A 1 229 ? 10.118 2.460 -21.259 1.00 77.38 229 GLU A C 1
ATOM 1759 O O . GLU A 1 229 ? 9.118 2.933 -20.711 1.00 77.38 229 GLU A O 1
ATOM 1764 N N . TYR A 1 230 ? 11.349 2.750 -20.821 1.00 80.06 230 TYR A N 1
ATOM 1765 C CA 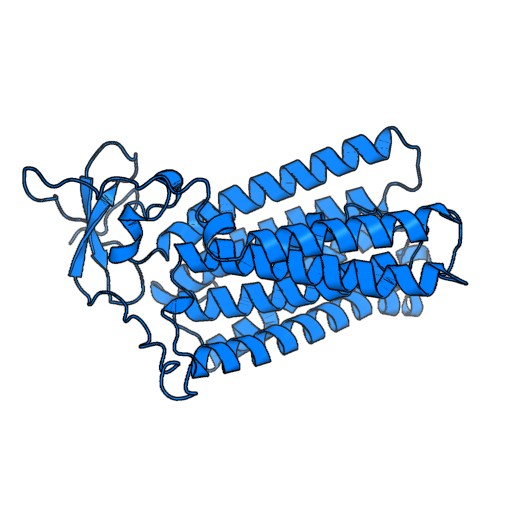. TYR A 1 230 ? 11.579 3.535 -19.616 1.00 80.06 230 TYR A CA 1
ATOM 1766 C C . TYR A 1 230 ? 11.071 4.973 -19.734 1.00 80.06 230 TYR A C 1
ATOM 1768 O O . TYR A 1 230 ? 11.499 5.773 -20.573 1.00 80.06 230 TYR A O 1
ATOM 1776 N N . GLN A 1 231 ? 10.248 5.358 -18.764 1.00 80.38 231 GLN A N 1
ATOM 1777 C CA . GLN A 1 231 ? 9.838 6.739 -18.559 1.00 80.38 231 GLN A CA 1
ATOM 1778 C C . GLN A 1 231 ? 10.515 7.289 -17.298 1.00 80.38 231 GLN A C 1
ATOM 1780 O O . GLN A 1 231 ? 10.412 6.672 -16.242 1.00 80.38 231 GLN A O 1
ATOM 1785 N N . PRO A 1 232 ? 11.124 8.489 -17.323 1.00 80.06 232 PRO A N 1
ATOM 1786 C CA . PRO A 1 232 ? 11.740 9.073 -16.128 1.00 80.06 232 PRO A CA 1
ATOM 1787 C C . PRO A 1 232 ? 10.812 9.210 -14.915 1.00 80.06 232 PRO A C 1
ATOM 1789 O O . PRO A 1 232 ? 11.274 9.211 -13.779 1.00 80.06 232 PRO A O 1
ATOM 1792 N N . ILE A 1 233 ? 9.501 9.340 -15.144 1.00 83.19 233 ILE A N 1
ATOM 1793 C CA . ILE A 1 233 ? 8.492 9.432 -14.083 1.00 83.19 233 ILE A CA 1
ATOM 1794 C C . ILE A 1 233 ? 8.033 8.058 -13.565 1.00 83.19 233 ILE A C 1
ATOM 1796 O O . ILE A 1 233 ? 7.346 8.004 -12.546 1.00 83.19 233 ILE A O 1
ATOM 1800 N N . ARG A 1 234 ? 8.432 6.957 -14.220 1.00 85.81 234 ARG A N 1
ATOM 1801 C CA . ARG A 1 234 ? 8.033 5.580 -13.891 1.00 85.81 234 ARG A CA 1
ATOM 1802 C C . ARG A 1 234 ? 8.183 5.259 -12.399 1.00 85.81 234 ARG A C 1
ATOM 1804 O O . ARG A 1 234 ? 7.187 4.803 -11.845 1.00 85.81 234 ARG A O 1
ATOM 1811 N N . PRO A 1 235 ? 9.282 5.620 -11.696 1.00 88.88 235 PRO A N 1
ATOM 1812 C CA . PRO A 1 235 ? 9.397 5.389 -10.252 1.00 88.88 235 PRO A CA 1
ATOM 1813 C C . PRO A 1 235 ? 8.216 5.895 -9.411 1.00 88.88 235 PRO A C 1
ATOM 1815 O O . PRO A 1 235 ? 7.903 5.323 -8.370 1.00 88.88 235 PRO A O 1
ATOM 1818 N N . LEU A 1 236 ? 7.542 6.966 -9.852 1.00 89.44 236 LEU A N 1
ATOM 1819 C CA . LEU A 1 236 ? 6.355 7.500 -9.182 1.00 89.44 236 LEU A CA 1
ATOM 1820 C C . LEU A 1 236 ? 5.080 6.725 -9.520 1.00 89.44 236 LEU A C 1
ATOM 1822 O O . LEU A 1 236 ? 4.194 6.646 -8.673 1.00 89.44 236 LEU A O 1
ATOM 1826 N N . PHE A 1 237 ? 4.967 6.183 -10.732 1.00 90.38 237 PHE A N 1
ATOM 1827 C CA . PHE A 1 237 ? 3.807 5.401 -11.166 1.00 90.38 237 PHE A CA 1
ATOM 1828 C C . PHE A 1 237 ? 3.779 4.004 -10.553 1.00 90.38 237 PHE A C 1
ATOM 1830 O O . PHE A 1 237 ? 2.694 3.508 -10.268 1.00 90.38 237 PHE A O 1
ATOM 1837 N N . GLU A 1 238 ? 4.938 3.453 -10.191 1.00 93.50 238 GLU A N 1
ATOM 1838 C CA . GLU A 1 238 ? 5.052 2.183 -9.459 1.00 93.50 238 GLU A CA 1
ATOM 1839 C C . GLU A 1 238 ? 4.327 2.185 -8.099 1.00 93.50 238 GLU A C 1
ATOM 1841 O O . GLU A 1 238 ? 4.085 1.142 -7.492 1.00 93.50 238 GLU A O 1
ATOM 1846 N N . ILE A 1 239 ? 3.922 3.355 -7.583 1.00 94.94 239 ILE A N 1
ATOM 1847 C CA . ILE A 1 239 ? 3.042 3.434 -6.406 1.00 94.94 239 ILE A CA 1
ATOM 1848 C C . ILE A 1 239 ? 1.695 2.735 -6.647 1.00 94.94 239 ILE A C 1
ATOM 1850 O O . ILE A 1 239 ? 0.988 2.409 -5.694 1.00 94.94 239 ILE A O 1
ATOM 1854 N N . MET A 1 240 ? 1.330 2.499 -7.907 1.00 95.19 240 MET A N 1
ATOM 1855 C CA . MET A 1 240 ? 0.125 1.786 -8.291 1.00 95.19 240 MET A CA 1
ATOM 1856 C C . MET A 1 240 ? 0.073 0.374 -7.686 1.00 95.19 240 MET A C 1
ATOM 1858 O O . MET A 1 240 ? -0.982 0.010 -7.168 1.00 95.19 240 MET A O 1
ATOM 1862 N N . HIS A 1 241 ? 1.190 -0.365 -7.621 1.00 97.50 241 HIS A N 1
ATOM 1863 C CA . HIS A 1 241 ? 1.227 -1.722 -7.048 1.00 97.50 241 HIS A CA 1
ATOM 1864 C C . HIS A 1 241 ? 0.695 -1.734 -5.601 1.00 97.50 241 HIS A C 1
ATOM 1866 O O . HIS A 1 241 ? -0.320 -2.384 -5.330 1.00 97.50 241 HIS A O 1
ATOM 1872 N N . PRO A 1 242 ? 1.279 -0.984 -4.642 1.00 98.19 242 PRO A N 1
ATOM 1873 C CA . PRO A 1 242 ? 0.763 -0.969 -3.276 1.00 98.19 242 PRO A CA 1
ATOM 1874 C C . PRO A 1 242 ? -0.591 -0.255 -3.124 1.00 98.19 242 PRO A C 1
ATOM 1876 O O . PRO A 1 242 ? -1.247 -0.441 -2.094 1.00 98.19 242 PRO A O 1
ATOM 1879 N N . LEU A 1 243 ? -1.048 0.530 -4.108 1.00 98.06 243 LEU A N 1
ATOM 1880 C CA . LEU A 1 243 ? -2.410 1.074 -4.115 1.00 98.06 243 LEU A CA 1
ATOM 1881 C C . LEU A 1 243 ? -3.457 0.000 -4.447 1.00 98.06 243 LEU A C 1
ATOM 1883 O O . LEU A 1 243 ? -4.461 -0.122 -3.739 1.00 98.06 243 LEU A O 1
ATOM 1887 N N . LEU A 1 244 ? -3.205 -0.785 -5.496 1.00 97.75 244 LEU A N 1
ATOM 1888 C CA . LEU A 1 244 ? -4.079 -1.850 -5.985 1.00 97.75 244 LEU A CA 1
ATOM 1889 C C . LEU A 1 244 ? -4.229 -2.957 -4.941 1.00 97.75 244 LEU A C 1
ATOM 1891 O O . LEU A 1 244 ? -5.305 -3.136 -4.363 1.00 97.75 244 LEU A O 1
ATOM 1895 N N . THR A 1 245 ? -3.136 -3.646 -4.616 1.00 97.62 245 THR A N 1
ATOM 1896 C CA . THR A 1 245 ? -3.185 -4.786 -3.694 1.00 97.62 245 THR A CA 1
ATOM 1897 C C . THR A 1 245 ? -3.441 -4.334 -2.255 1.00 97.62 245 THR A C 1
ATOM 1899 O O . THR A 1 245 ? -4.083 -5.032 -1.467 1.00 97.62 245 THR A O 1
ATOM 1902 N N . GLY A 1 246 ? -3.000 -3.122 -1.902 1.00 98.00 246 GLY A N 1
ATOM 1903 C CA . GLY A 1 246 ? -3.306 -2.515 -0.612 1.00 98.00 246 GLY A CA 1
ATOM 1904 C C . GLY A 1 246 ? -4.799 -2.241 -0.427 1.00 98.00 246 GLY A C 1
ATOM 1905 O O . GLY A 1 246 ? -5.325 -2.461 0.664 1.00 98.00 246 GLY A O 1
ATOM 1906 N N . PHE A 1 247 ? -5.519 -1.814 -1.469 1.00 98.25 247 PHE A N 1
ATOM 1907 C CA . PHE A 1 247 ? -6.979 -1.719 -1.412 1.00 98.25 247 PHE A CA 1
ATOM 1908 C C . PHE A 1 247 ? -7.614 -3.079 -1.089 1.00 98.25 247 PHE A C 1
ATOM 1910 O O . PHE A 1 247 ? -8.427 -3.157 -0.163 1.00 98.25 247 PHE A O 1
ATOM 1917 N N . VAL A 1 248 ? -7.186 -4.145 -1.775 1.00 98.25 248 VAL A N 1
ATOM 1918 C CA . VAL A 1 248 ? -7.677 -5.509 -1.520 1.00 98.25 248 VAL A CA 1
ATOM 1919 C C . VAL A 1 248 ? -7.415 -5.916 -0.075 1.00 98.25 248 VAL A C 1
ATOM 1921 O O . VAL A 1 248 ? -8.339 -6.334 0.616 1.00 98.25 248 VAL A O 1
ATOM 1924 N N . ALA A 1 249 ? -6.192 -5.730 0.423 1.00 98.06 249 ALA A N 1
ATOM 1925 C CA . ALA A 1 249 ? -5.835 -6.086 1.792 1.00 98.06 249 ALA A CA 1
ATOM 1926 C C . ALA A 1 249 ? -6.623 -5.290 2.835 1.00 98.06 249 ALA A C 1
ATOM 1928 O O . ALA A 1 249 ? -7.121 -5.869 3.800 1.00 98.06 249 ALA A O 1
ATOM 1929 N N . ALA A 1 250 ? -6.796 -3.981 2.627 1.00 96.56 250 ALA A N 1
ATOM 1930 C CA . ALA A 1 250 ? -7.583 -3.145 3.523 1.00 96.56 250 ALA A CA 1
ATOM 1931 C C . ALA A 1 250 ? -9.031 -3.647 3.638 1.00 96.56 250 ALA A C 1
ATOM 1933 O O . ALA A 1 250 ? -9.599 -3.585 4.723 1.00 96.56 250 ALA A O 1
ATOM 1934 N N . VAL A 1 251 ? -9.621 -4.165 2.560 1.00 95.94 251 VAL A N 1
ATOM 1935 C CA . VAL A 1 251 ? -10.968 -4.754 2.577 1.00 95.94 251 VAL A CA 1
ATOM 1936 C C . VAL A 1 251 ? -10.952 -6.165 3.169 1.00 95.94 251 VAL A C 1
ATOM 1938 O O . VAL A 1 251 ? -11.677 -6.445 4.123 1.00 95.94 251 VAL A O 1
ATOM 1941 N N . ALA A 1 252 ? -10.120 -7.050 2.621 1.00 96.62 252 ALA A N 1
ATOM 1942 C CA . ALA A 1 252 ? -10.124 -8.478 2.908 1.00 96.62 252 ALA A CA 1
ATOM 1943 C C . ALA A 1 252 ? -9.759 -8.785 4.360 1.00 96.62 252 ALA A C 1
ATOM 1945 O O . ALA A 1 252 ? -10.457 -9.566 4.999 1.00 96.62 252 ALA A O 1
ATOM 1946 N N . TRP A 1 253 ? -8.730 -8.140 4.919 1.00 96.62 253 TRP A N 1
ATOM 1947 C CA . TRP A 1 253 ? -8.324 -8.401 6.303 1.00 96.62 253 TRP A CA 1
ATOM 1948 C C . TRP A 1 253 ? -9.337 -7.885 7.319 1.00 96.62 253 TRP A C 1
ATOM 1950 O O . TRP A 1 253 ? -9.587 -8.543 8.324 1.00 96.62 253 TRP A O 1
ATOM 1960 N N . GLN A 1 254 ? -9.963 -6.739 7.055 1.00 92.25 254 GLN A N 1
ATOM 1961 C CA . GLN A 1 254 ? -11.030 -6.238 7.921 1.00 92.25 254 GLN A CA 1
ATOM 1962 C C . GLN A 1 254 ? -12.269 -7.129 7.854 1.00 92.25 254 GLN A C 1
ATOM 1964 O O . GLN A 1 254 ? -12.851 -7.457 8.887 1.00 92.25 254 GLN A O 1
ATOM 1969 N N . ALA A 1 255 ? -12.652 -7.558 6.649 1.00 91.19 255 ALA A N 1
ATOM 1970 C CA . ALA A 1 255 ? -13.744 -8.501 6.465 1.00 91.19 255 ALA A CA 1
ATOM 1971 C C . ALA A 1 255 ? -13.454 -9.834 7.174 1.00 91.19 255 ALA A C 1
ATOM 1973 O O . ALA A 1 255 ? -14.338 -10.352 7.844 1.00 91.19 255 ALA A O 1
ATOM 1974 N N . ALA A 1 256 ? -12.215 -10.326 7.099 1.00 92.31 256 ALA A N 1
ATOM 1975 C CA . ALA A 1 256 ? -11.759 -11.566 7.729 1.00 92.31 256 ALA A CA 1
ATOM 1976 C C . ALA A 1 256 ? -11.645 -11.517 9.254 1.00 92.31 256 ALA A C 1
ATOM 1978 O O . ALA A 1 256 ? -11.645 -12.548 9.926 1.00 92.31 256 ALA A O 1
ATOM 1979 N N . TRP A 1 257 ? -11.476 -10.320 9.803 1.00 91.31 257 TRP A N 1
ATOM 1980 C CA . TRP A 1 257 ? -11.498 -10.126 11.242 1.00 91.31 257 TRP A CA 1
ATOM 1981 C C . TRP A 1 257 ? -12.927 -10.189 11.784 1.00 91.31 257 TRP A C 1
ATOM 1983 O O . TRP A 1 257 ? -13.170 -10.763 12.839 1.00 91.31 257 TRP A O 1
ATOM 1993 N N . ARG A 1 258 ? -13.889 -9.644 11.028 1.00 84.44 258 ARG A N 1
ATOM 1994 C CA . ARG A 1 258 ? -15.313 -9.614 11.403 1.00 84.44 258 ARG A CA 1
ATOM 1995 C C . ARG A 1 258 ? -16.050 -10.913 11.080 1.00 84.44 258 ARG A C 1
ATOM 1997 O O . ARG A 1 258 ? -16.899 -11.358 11.842 1.00 84.44 258 ARG A O 1
ATOM 2004 N N . GLY A 1 259 ? -15.750 -11.510 9.934 1.00 70.31 259 GLY A N 1
ATOM 2005 C CA . GLY A 1 259 ? -16.244 -12.807 9.487 1.00 70.31 259 GLY A CA 1
ATOM 2006 C C . GLY A 1 259 ? -15.056 -13.735 9.308 1.00 70.31 259 GLY A C 1
ATOM 2007 O O . GLY A 1 259 ? -14.017 -13.298 8.861 1.00 70.31 259 GLY A O 1
ATOM 2008 N N . LYS A 1 260 ? -15.170 -15.016 9.646 1.00 75.88 260 LYS A N 1
ATOM 2009 C CA . LYS A 1 260 ? -14.027 -15.943 9.789 1.00 75.88 260 LYS A CA 1
ATOM 2010 C C . LYS A 1 260 ? -13.228 -16.256 8.496 1.00 75.88 260 LYS A C 1
ATOM 2012 O O . LYS A 1 260 ? -12.530 -17.265 8.467 1.00 75.88 260 LYS A O 1
ATOM 2017 N N . SER A 1 261 ? -13.344 -15.470 7.420 1.00 89.62 261 SER A N 1
ATOM 2018 C CA . SER A 1 261 ? -12.715 -15.712 6.116 1.00 89.62 261 SER A CA 1
ATOM 2019 C C . SER A 1 261 ? -12.317 -14.419 5.396 1.00 89.62 261 SER A C 1
ATOM 2021 O O . SER A 1 261 ? -13.093 -13.469 5.331 1.00 89.62 261 SER A O 1
ATOM 2023 N N . ILE A 1 262 ? -11.137 -14.428 4.773 1.00 90.62 262 ILE A N 1
ATOM 2024 C CA . ILE A 1 262 ? -10.679 -13.411 3.806 1.00 90.62 262 ILE A CA 1
ATOM 2025 C C . ILE A 1 262 ? -11.412 -13.487 2.459 1.00 90.62 262 ILE A C 1
ATOM 2027 O O . ILE A 1 262 ? -11.426 -12.510 1.717 1.00 90.62 262 ILE A O 1
ATOM 2031 N N . PHE A 1 263 ? -12.071 -14.608 2.152 1.00 91.81 263 PHE A N 1
ATOM 2032 C CA . PHE A 1 263 ? -12.798 -14.831 0.898 1.00 91.81 263 PHE A CA 1
ATOM 2033 C C . PHE A 1 263 ? -14.270 -14.427 1.024 1.00 91.81 263 PHE A C 1
ATOM 2035 O O . PHE A 1 263 ? -15.179 -15.242 0.881 1.00 91.81 263 PHE A O 1
ATOM 2042 N N . THR A 1 264 ? -14.516 -13.158 1.338 1.00 92.00 264 THR A N 1
ATOM 2043 C CA . THR A 1 264 ? -15.873 -12.593 1.297 1.00 92.00 264 THR A CA 1
ATOM 2044 C C . THR A 1 264 ? -16.197 -12.082 -0.105 1.00 92.00 264 THR A C 1
ATOM 2046 O O . THR A 1 264 ? -15.293 -11.701 -0.847 1.00 92.00 264 THR A O 1
ATOM 2049 N N . GLY A 1 265 ? -17.482 -11.994 -0.468 1.00 92.62 265 GLY A N 1
ATOM 2050 C CA . GLY A 1 265 ? -17.882 -11.423 -1.764 1.00 92.62 265 GLY A CA 1
ATOM 2051 C C . GLY A 1 265 ? -17.349 -10.000 -1.990 1.00 92.62 265 GLY A C 1
ATOM 2052 O O . GLY A 1 265 ? -16.967 -9.655 -3.103 1.00 92.62 265 GLY A O 1
ATOM 2053 N N . VAL A 1 266 ? -17.232 -9.196 -0.925 1.00 91.62 266 VAL A N 1
ATOM 2054 C CA . VAL A 1 266 ? -16.658 -7.839 -0.991 1.00 91.62 266 VAL A CA 1
ATOM 2055 C C . VAL A 1 266 ? -15.145 -7.878 -1.229 1.00 91.62 266 VAL A C 1
ATOM 2057 O O . VAL A 1 266 ? -14.639 -7.091 -2.023 1.00 91.62 266 VAL A O 1
ATOM 2060 N N . ALA A 1 267 ? -14.422 -8.803 -0.590 1.00 94.00 267 ALA A N 1
ATOM 2061 C CA . ALA A 1 267 ? -12.989 -8.990 -0.822 1.00 94.00 267 ALA A CA 1
ATOM 2062 C C . ALA A 1 267 ? -12.696 -9.490 -2.246 1.00 94.00 267 ALA A C 1
ATOM 2064 O O . ALA A 1 267 ? -11.793 -8.972 -2.896 1.00 94.00 267 ALA A O 1
ATOM 2065 N N . ILE A 1 268 ? -13.501 -10.430 -2.753 1.00 95.88 268 ILE A N 1
ATOM 2066 C CA . ILE A 1 268 ? -13.417 -10.914 -4.139 1.00 95.88 268 ILE A CA 1
ATOM 2067 C C . ILE A 1 268 ? -13.698 -9.766 -5.116 1.00 95.88 268 ILE A C 1
ATOM 2069 O O . ILE A 1 268 ? -12.939 -9.568 -6.058 1.00 95.88 268 ILE A O 1
ATOM 2073 N N . GLY A 1 269 ? -14.734 -8.957 -4.866 1.00 96.38 269 GLY A N 1
ATOM 2074 C CA . GLY A 1 269 ? -15.026 -7.778 -5.684 1.00 96.38 269 GLY A CA 1
ATOM 2075 C C . GLY A 1 269 ? -13.889 -6.749 -5.681 1.00 96.38 269 GLY A C 1
ATOM 2076 O O . GLY A 1 269 ? -13.544 -6.214 -6.732 1.00 96.38 269 GLY A O 1
ATOM 2077 N N . ALA A 1 270 ? -13.266 -6.504 -4.523 1.00 96.94 270 ALA A N 1
ATOM 2078 C CA . ALA A 1 270 ? -12.104 -5.623 -4.419 1.00 96.94 270 ALA A CA 1
ATOM 2079 C C . ALA A 1 270 ? -10.902 -6.156 -5.214 1.00 96.94 270 ALA A C 1
ATOM 2081 O O . ALA A 1 270 ? -10.217 -5.386 -5.884 1.00 96.94 270 ALA A O 1
ATOM 2082 N N . TRP A 1 271 ? -10.678 -7.469 -5.165 1.00 97.25 271 TRP A N 1
ATOM 2083 C CA . TRP A 1 271 ? -9.611 -8.141 -5.898 1.00 97.25 271 TRP A CA 1
ATOM 2084 C C . TRP A 1 271 ? -9.813 -8.081 -7.413 1.00 97.25 271 TRP A C 1
ATOM 2086 O O . TRP A 1 271 ? -8.912 -7.637 -8.117 1.00 97.25 271 TRP A O 1
ATOM 2096 N N . ILE A 1 272 ? -11.014 -8.405 -7.904 1.00 96.50 272 ILE A N 1
ATOM 2097 C CA . ILE A 1 272 ? -11.366 -8.290 -9.329 1.00 96.50 272 ILE A CA 1
ATOM 2098 C C . ILE A 1 272 ? -11.182 -6.850 -9.820 1.00 96.50 272 ILE A C 1
ATOM 2100 O O . ILE A 1 272 ? -10.639 -6.629 -10.899 1.00 96.50 272 ILE A O 1
ATOM 2104 N N . LEU A 1 273 ? -11.594 -5.856 -9.025 1.00 96.50 273 LEU A N 1
ATOM 2105 C CA . LEU A 1 273 ? -11.411 -4.450 -9.380 1.00 96.50 273 LEU A CA 1
ATOM 2106 C C . LEU A 1 273 ? -9.928 -4.063 -9.467 1.00 96.50 273 LEU A C 1
ATOM 2108 O O . LEU A 1 273 ? -9.555 -3.335 -10.383 1.00 96.50 273 LEU A O 1
ATOM 2112 N N . ALA A 1 274 ? -9.089 -4.548 -8.547 1.00 96.44 274 ALA A N 1
ATOM 2113 C CA . ALA A 1 274 ? -7.647 -4.321 -8.601 1.00 96.44 274 ALA A CA 1
ATOM 2114 C C . ALA A 1 274 ? -7.031 -4.955 -9.859 1.00 96.44 274 ALA A C 1
ATOM 2116 O O . ALA A 1 274 ? -6.318 -4.275 -10.588 1.00 96.44 274 ALA A O 1
ATOM 2117 N N . MET A 1 275 ? -7.379 -6.205 -10.174 1.00 95.12 275 MET A N 1
ATOM 2118 C CA . MET A 1 275 ? -6.920 -6.881 -11.394 1.00 95.12 275 MET A CA 1
ATOM 2119 C C . MET A 1 275 ? -7.336 -6.122 -12.657 1.00 95.12 275 MET A C 1
ATOM 2121 O O . MET A 1 275 ? -6.515 -5.903 -13.543 1.00 95.12 275 MET A O 1
ATOM 2125 N N . ALA A 1 276 ? -8.593 -5.677 -12.732 1.00 92.06 276 ALA A N 1
ATOM 2126 C CA . ALA A 1 276 ? -9.105 -4.928 -13.876 1.00 92.06 276 ALA A CA 1
ATOM 2127 C C . ALA A 1 276 ? -8.415 -3.564 -14.027 1.00 92.06 276 ALA A C 1
ATOM 2129 O O . ALA A 1 276 ? -8.049 -3.180 -15.137 1.00 92.06 276 ALA A O 1
ATOM 2130 N N . ALA A 1 277 ? -8.212 -2.839 -12.923 1.00 92.38 277 ALA A N 1
ATOM 2131 C CA . ALA A 1 277 ? -7.506 -1.561 -12.927 1.00 92.38 277 ALA A CA 1
ATOM 2132 C C . ALA A 1 277 ? -6.037 -1.719 -13.344 1.00 92.38 277 ALA A C 1
ATOM 2134 O O . ALA A 1 277 ? -5.547 -0.904 -14.123 1.00 92.38 277 ALA A O 1
ATOM 2135 N N . HIS A 1 278 ? -5.377 -2.784 -12.881 1.00 92.62 278 HIS A N 1
ATOM 2136 C CA . HIS A 1 278 ? -4.019 -3.134 -13.286 1.00 92.62 278 HIS A CA 1
ATOM 2137 C C . HIS A 1 278 ? -3.957 -3.447 -14.786 1.00 92.62 278 HIS A C 1
ATOM 2139 O O . HIS A 1 278 ? -3.310 -2.725 -15.532 1.00 92.62 278 HIS A O 1
ATOM 2145 N N . SER A 1 279 ? -4.753 -4.413 -15.252 1.00 88.94 279 SER A N 1
ATOM 2146 C CA . SER A 1 279 ? -4.799 -4.811 -16.670 1.00 88.94 279 SER A CA 1
ATOM 2147 C C . SER A 1 279 ? -5.094 -3.629 -17.590 1.00 88.94 279 SER A C 1
ATOM 2149 O O . SER A 1 279 ? -4.530 -3.516 -18.669 1.00 88.94 279 SER A O 1
ATOM 2151 N N . THR A 1 280 ? -5.986 -2.725 -17.168 1.00 84.50 280 THR A N 1
ATOM 2152 C CA . THR A 1 280 ? -6.294 -1.509 -17.931 1.00 84.50 280 THR A CA 1
ATOM 2153 C C . THR A 1 280 ? -5.068 -0.608 -18.040 1.00 84.50 280 THR A C 1
ATOM 2155 O O . THR A 1 280 ? -4.819 -0.059 -19.109 1.00 84.50 280 THR A O 1
ATOM 2158 N N . ASN A 1 281 ? -4.304 -0.449 -16.956 1.00 84.06 281 ASN A N 1
ATOM 2159 C CA . ASN A 1 281 ? -3.054 0.297 -16.995 1.00 84.06 281 ASN A CA 1
ATOM 2160 C C . ASN A 1 281 ? -2.041 -0.368 -17.937 1.00 84.06 281 ASN A C 1
ATOM 2162 O O . ASN A 1 281 ? -1.488 0.334 -18.774 1.00 84.06 281 ASN A O 1
ATOM 2166 N N . ASP A 1 282 ? -1.856 -1.686 -17.865 1.00 79.50 282 ASP A N 1
ATOM 2167 C CA . ASP A 1 282 ? -0.838 -2.392 -18.660 1.00 79.50 282 ASP A CA 1
ATOM 2168 C C . ASP A 1 282 ? -1.186 -2.407 -20.136 1.00 79.50 282 ASP A C 1
ATOM 2170 O O . ASP A 1 282 ? -0.352 -2.061 -20.965 1.00 79.50 282 ASP A O 1
ATOM 2174 N N . VAL A 1 283 ? -2.444 -2.703 -20.478 1.00 76.56 283 VAL A N 1
ATOM 2175 C CA . VAL A 1 283 ? -2.917 -2.620 -21.862 1.00 76.56 283 VAL A CA 1
ATOM 2176 C C . VAL A 1 283 ? -2.670 -1.221 -22.399 1.00 76.56 283 VAL A C 1
ATOM 2178 O O . VAL A 1 283 ? -2.160 -1.092 -23.503 1.00 76.56 283 VAL A O 1
ATOM 2181 N N . ILE A 1 284 ? -2.966 -0.163 -21.641 1.00 72.25 284 ILE A N 1
ATOM 2182 C CA . ILE A 1 284 ? -2.716 1.211 -22.088 1.00 72.25 284 ILE A CA 1
ATOM 2183 C C . ILE A 1 284 ? -1.213 1.488 -22.200 1.00 72.25 284 ILE A C 1
ATOM 2185 O O . ILE A 1 284 ? -0.786 2.047 -23.197 1.00 72.25 284 ILE A O 1
ATOM 2189 N N . VAL A 1 285 ? -0.384 1.094 -21.235 1.00 68.19 285 VAL A N 1
ATOM 2190 C CA . VAL A 1 285 ? 1.070 1.321 -21.299 1.00 68.19 285 VAL A CA 1
ATOM 2191 C C . VAL A 1 285 ? 1.704 0.579 -22.486 1.00 68.19 285 VAL A C 1
ATOM 2193 O O . VAL A 1 285 ? 2.517 1.172 -23.194 1.00 68.19 285 VAL A O 1
ATOM 2196 N N . LEU A 1 286 ? 1.294 -0.666 -22.746 1.00 66.06 286 LEU A N 1
ATOM 2197 C CA . LEU A 1 286 ? 1.894 -1.564 -23.741 1.00 66.06 286 LEU A CA 1
ATOM 2198 C C . LEU A 1 286 ? 1.313 -1.400 -25.156 1.00 66.06 286 LEU A C 1
ATOM 2200 O O . LEU A 1 286 ? 2.028 -1.568 -26.143 1.00 66.06 286 LEU A O 1
ATOM 2204 N N . SER A 1 287 ? 0.043 -1.000 -25.298 1.00 59.94 287 SER A N 1
ATOM 2205 C CA . SER A 1 287 ? -0.596 -0.782 -26.614 1.00 59.94 287 SER A CA 1
ATOM 2206 C C . SER A 1 287 ? -0.097 0.462 -27.363 1.00 59.94 287 SER A C 1
ATOM 2208 O O . SER A 1 287 ? -0.555 0.754 -28.472 1.00 59.94 287 SER A O 1
ATOM 2210 N N . HIS A 1 288 ? 0.871 1.196 -26.811 1.00 53.12 288 HIS A N 1
ATOM 2211 C CA . HIS A 1 288 ? 1.361 2.443 -27.386 1.00 53.12 288 HIS A CA 1
ATOM 2212 C C . HIS A 1 288 ? 2.835 2.390 -27.781 1.00 53.12 288 HIS A C 1
ATOM 2214 O O . HIS A 1 288 ? 3.702 3.004 -27.171 1.00 53.12 288 HIS A O 1
ATOM 2220 N N . HIS A 1 289 ? 3.071 1.776 -28.937 1.00 50.53 289 HIS A N 1
ATOM 2221 C CA . HIS A 1 289 ? 4.266 1.980 -29.762 1.00 50.53 289 HIS A CA 1
ATOM 2222 C C . HIS A 1 289 ? 4.251 3.323 -30.545 1.00 50.53 289 HIS A C 1
ATOM 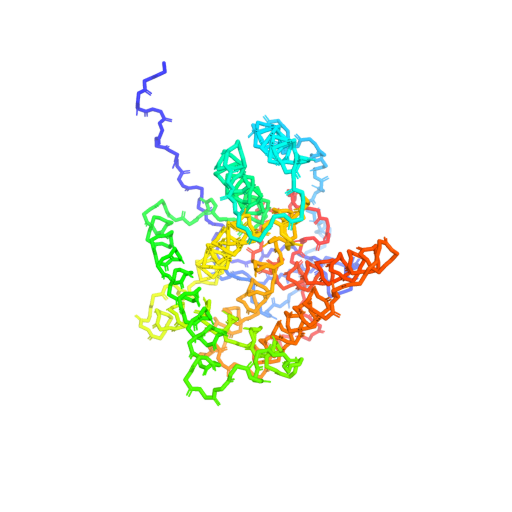2224 O O . HIS A 1 289 ? 4.910 3.445 -31.576 1.00 50.53 289 HIS A O 1
ATOM 2230 N N . VAL A 1 290 ? 3.472 4.337 -30.134 1.00 46.22 290 VAL A N 1
ATOM 2231 C CA . VAL A 1 290 ? 3.043 5.419 -31.046 1.00 46.22 290 VAL A CA 1
ATOM 2232 C C . VAL A 1 290 ? 3.056 6.803 -30.379 1.00 46.22 290 VAL A C 1
ATOM 2234 O O . VAL A 1 290 ? 2.341 7.021 -29.413 1.00 46.22 290 VAL A O 1
ATOM 2237 N N . ASP A 1 291 ? 3.854 7.723 -30.934 1.00 51.44 291 ASP A N 1
ATOM 2238 C CA . ASP A 1 291 ? 3.821 9.200 -30.883 1.00 51.44 291 ASP A CA 1
ATOM 2239 C C . ASP A 1 291 ? 3.560 9.981 -29.565 1.00 51.44 291 ASP A C 1
ATOM 2241 O O . ASP A 1 291 ? 2.680 9.720 -28.747 1.00 51.44 291 ASP A O 1
ATOM 2245 N N . GLY A 1 292 ? 4.291 11.093 -29.393 1.00 52.06 292 GLY A N 1
ATOM 2246 C CA . GLY A 1 292 ? 4.331 11.904 -28.160 1.00 52.06 292 GLY A CA 1
ATOM 2247 C C . GLY A 1 292 ? 3.039 12.629 -27.728 1.00 52.06 292 GLY A C 1
ATOM 2248 O O . GLY A 1 292 ? 3.019 13.255 -26.663 1.00 52.06 292 GLY A O 1
ATOM 2249 N N . SER A 1 293 ? 1.960 12.585 -28.515 1.00 57.34 293 SER A N 1
ATOM 2250 C CA . SER A 1 293 ? 0.617 13.027 -28.099 1.00 57.34 293 SER A CA 1
ATOM 2251 C C . SER A 1 293 ? -0.106 11.953 -27.279 1.00 57.34 293 SER A C 1
ATOM 2253 O O . SER A 1 293 ? -0.810 12.282 -26.324 1.00 57.34 293 SER A O 1
ATOM 2255 N N . VAL A 1 294 ? 0.133 10.679 -27.587 1.00 53.59 294 VAL A N 1
ATOM 2256 C CA . VAL A 1 294 ? -0.483 9.520 -26.935 1.00 53.59 294 VAL A CA 1
ATOM 2257 C C . VAL A 1 294 ? 0.144 9.279 -25.559 1.00 53.59 294 VAL A C 1
ATOM 2259 O O . VAL A 1 294 ? -0.586 9.101 -24.588 1.00 53.59 294 VAL A O 1
ATOM 2262 N N . ALA A 1 295 ? 1.463 9.460 -25.413 1.00 59.91 295 ALA A N 1
ATOM 2263 C CA . ALA A 1 295 ? 2.172 9.383 -24.124 1.00 59.91 295 ALA A CA 1
ATOM 2264 C C . ALA A 1 295 ? 1.643 10.353 -23.036 1.00 59.91 295 ALA A C 1
ATOM 2266 O O . ALA A 1 295 ? 1.792 10.119 -21.833 1.00 59.91 295 ALA A O 1
ATOM 2267 N N . ARG A 1 296 ? 1.010 11.468 -23.435 1.00 60.84 296 ARG A N 1
ATOM 2268 C CA . ARG A 1 296 ? 0.345 12.384 -22.490 1.00 60.84 296 ARG A CA 1
ATOM 2269 C C . ARG A 1 296 ? -1.005 11.848 -22.028 1.00 60.84 296 ARG A C 1
ATOM 2271 O O . ARG A 1 296 ? -1.351 12.020 -20.863 1.00 60.84 296 ARG A O 1
ATOM 2278 N N . VAL A 1 297 ? -1.759 11.209 -22.921 1.00 60.41 297 VAL A N 1
ATOM 2279 C CA . VAL A 1 297 ? -3.060 10.608 -22.601 1.00 60.41 297 VAL A CA 1
ATOM 2280 C C . VAL A 1 297 ? -2.878 9.400 -21.680 1.00 60.41 297 VAL A C 1
ATOM 2282 O O . VAL A 1 297 ? -3.594 9.297 -20.687 1.00 60.41 297 VAL A O 1
ATOM 2285 N N . THR A 1 298 ? -1.869 8.557 -21.923 1.00 66.50 298 THR A N 1
ATOM 2286 C CA . THR A 1 298 ? -1.540 7.412 -21.052 1.00 66.50 298 THR A CA 1
ATOM 2287 C C . THR A 1 298 ? -1.209 7.850 -19.635 1.00 66.50 298 THR A C 1
ATOM 2289 O O . THR A 1 298 ? -1.798 7.353 -18.679 1.00 66.50 298 THR A O 1
ATOM 2292 N N . SER A 1 299 ? -0.362 8.875 -19.501 1.00 72.12 299 SER A N 1
ATOM 2293 C CA . SER A 1 299 ? -0.008 9.459 -18.206 1.00 72.12 299 SER A CA 1
ATOM 2294 C C . SER A 1 299 ? -1.244 9.951 -17.443 1.00 72.12 299 SER A C 1
ATOM 2296 O O . SER A 1 299 ? -1.325 9.778 -16.230 1.00 72.12 299 SER A O 1
ATOM 2298 N N . LEU A 1 300 ? -2.234 10.537 -18.130 1.00 81.38 300 LEU A N 1
ATOM 2299 C CA . LEU A 1 300 ? -3.478 10.986 -17.496 1.00 81.38 300 LEU A CA 1
ATOM 2300 C C . LEU A 1 300 ? -4.341 9.821 -17.007 1.00 81.38 300 LEU A C 1
ATOM 2302 O O . LEU A 1 300 ? -4.914 9.923 -15.921 1.00 81.38 300 LEU A O 1
ATOM 2306 N N . VAL A 1 301 ? -4.423 8.725 -17.767 1.00 81.69 301 VAL A N 1
ATOM 2307 C CA . VAL A 1 301 ? -5.180 7.539 -17.345 1.00 81.69 301 VAL A CA 1
ATOM 2308 C C . VAL A 1 301 ? -4.504 6.862 -16.158 1.00 81.69 301 VAL A C 1
ATOM 2310 O O . VAL A 1 301 ? -5.178 6.632 -15.157 1.00 81.69 301 VAL A O 1
ATOM 2313 N N . SER A 1 302 ? -3.187 6.636 -16.195 1.00 84.50 302 SER A N 1
ATOM 2314 C CA . SER A 1 302 ? -2.450 6.076 -15.052 1.00 84.50 302 SER A CA 1
ATOM 2315 C C . SER A 1 302 ? -2.601 6.954 -13.807 1.00 84.50 302 SER A C 1
ATOM 2317 O O . SER A 1 302 ? -2.884 6.450 -12.722 1.00 84.50 302 SER A O 1
ATOM 2319 N N . ILE A 1 303 ? -2.530 8.286 -13.947 1.00 88.56 303 ILE A N 1
ATOM 2320 C CA . ILE A 1 303 ? -2.812 9.217 -12.843 1.00 88.56 303 ILE A CA 1
ATOM 2321 C C . ILE A 1 303 ? -4.254 9.060 -12.342 1.00 88.56 303 ILE A C 1
ATOM 2323 O O . ILE A 1 303 ? -4.474 9.026 -11.131 1.00 88.56 303 ILE A O 1
ATOM 2327 N N . ALA A 1 304 ? -5.244 8.956 -13.231 1.00 89.69 304 ALA A N 1
ATOM 2328 C CA . ALA A 1 304 ? -6.639 8.767 -12.844 1.00 89.69 304 ALA A CA 1
ATOM 2329 C C . ALA A 1 304 ? -6.852 7.444 -12.088 1.00 89.69 304 ALA A C 1
ATOM 2331 O O . ALA A 1 304 ? -7.524 7.445 -11.053 1.00 89.69 304 ALA A O 1
ATOM 2332 N N . VAL A 1 305 ? -6.234 6.349 -12.545 1.00 90.25 305 VAL A N 1
ATOM 2333 C CA . VAL A 1 305 ? -6.244 5.039 -11.874 1.00 90.25 305 VAL A CA 1
ATOM 2334 C C . VAL A 1 305 ? -5.582 5.141 -10.501 1.00 90.25 305 VAL A C 1
ATOM 2336 O O . VAL A 1 305 ? -6.201 4.776 -9.504 1.00 90.25 305 VAL A O 1
ATOM 2339 N N . ILE A 1 306 ? -4.387 5.730 -10.404 1.00 92.62 306 ILE A N 1
ATOM 2340 C CA . ILE A 1 306 ? -3.679 5.972 -9.135 1.00 92.62 306 ILE A CA 1
ATOM 2341 C C . ILE A 1 306 ? -4.555 6.769 -8.160 1.00 92.62 306 ILE A C 1
ATOM 2343 O O . ILE A 1 306 ? -4.689 6.402 -6.991 1.00 92.62 306 ILE A O 1
ATOM 2347 N N . LEU A 1 307 ? -5.189 7.850 -8.622 1.00 94.12 307 LEU A N 1
ATOM 2348 C CA . LEU A 1 307 ? -6.066 8.670 -7.789 1.00 94.12 307 LEU A CA 1
ATOM 2349 C C . LEU A 1 307 ? -7.294 7.886 -7.326 1.00 94.12 307 LEU A C 1
ATOM 2351 O O . LEU A 1 307 ? -7.621 7.927 -6.138 1.00 94.12 307 LEU A O 1
ATOM 2355 N N . LEU A 1 308 ? -7.959 7.160 -8.226 1.00 95.31 308 LEU A N 1
ATOM 2356 C CA . LEU A 1 308 ? -9.113 6.327 -7.900 1.00 95.31 308 LEU A CA 1
ATOM 2357 C C . LEU A 1 308 ? -8.742 5.255 -6.869 1.00 95.31 308 LEU A C 1
ATOM 2359 O O . LEU A 1 308 ? -9.390 5.162 -5.823 1.00 95.31 308 LEU A O 1
ATOM 2363 N N . MET A 1 309 ? -7.666 4.506 -7.112 1.00 95.94 309 MET A N 1
ATOM 2364 C CA . MET A 1 309 ? -7.203 3.450 -6.215 1.00 95.94 309 MET A CA 1
ATOM 2365 C C . MET A 1 309 ? -6.758 4.006 -4.866 1.00 95.94 309 MET A C 1
ATOM 2367 O O . MET A 1 309 ? -7.117 3.447 -3.831 1.00 95.94 309 MET A O 1
ATOM 2371 N N . TYR A 1 310 ? -6.106 5.171 -4.833 1.00 96.44 310 TYR A N 1
ATOM 2372 C CA . TYR A 1 310 ? -5.830 5.869 -3.580 1.00 96.44 310 TYR A CA 1
ATOM 2373 C C . TYR A 1 310 ? -7.108 6.232 -2.821 1.00 96.44 310 TYR A C 1
ATOM 2375 O O . TYR A 1 310 ? -7.165 6.077 -1.599 1.00 96.44 310 TYR A O 1
ATOM 2383 N N . LEU A 1 311 ? -8.151 6.721 -3.499 1.00 97.00 311 LEU A N 1
ATOM 2384 C CA . LEU A 1 311 ? -9.421 7.044 -2.848 1.00 97.00 311 LEU A CA 1
ATOM 2385 C C . LEU A 1 311 ? -10.103 5.795 -2.275 1.00 97.00 311 LEU A C 1
ATOM 2387 O O . LEU A 1 311 ? -10.577 5.857 -1.136 1.00 97.00 311 LEU A O 1
ATOM 2391 N N . LEU A 1 312 ? -10.110 4.686 -3.018 1.00 96.88 312 LEU A N 1
ATOM 2392 C CA . LEU A 1 312 ? -10.685 3.402 -2.603 1.00 96.88 312 LEU A CA 1
ATOM 2393 C C . LEU A 1 312 ? -9.914 2.774 -1.438 1.00 96.88 312 LEU A C 1
ATOM 2395 O O . LEU A 1 312 ? -10.501 2.413 -0.411 1.00 96.88 312 LEU A O 1
ATOM 2399 N N . GLN A 1 313 ? -8.587 2.717 -1.545 1.00 97.31 313 GLN A N 1
ATOM 2400 C CA . GLN A 1 313 ? -7.724 2.238 -0.474 1.00 97.31 313 GLN A CA 1
ATOM 2401 C C . GLN A 1 313 ? -7.859 3.116 0.763 1.00 97.31 313 GLN A C 1
ATOM 2403 O O . GLN A 1 313 ? -8.064 2.593 1.849 1.00 97.31 313 GLN A O 1
ATOM 2408 N N . LYS A 1 314 ? -7.823 4.448 0.629 1.00 96.50 314 LYS A N 1
ATOM 2409 C CA . LYS A 1 314 ? -8.043 5.373 1.751 1.00 96.50 314 LYS A CA 1
ATOM 2410 C C . LYS A 1 314 ? -9.398 5.139 2.411 1.00 96.50 314 LYS A C 1
ATOM 2412 O O . LYS A 1 314 ? -9.478 5.120 3.638 1.00 96.50 314 LYS A O 1
ATOM 2417 N N . HIS A 1 315 ? -10.463 4.995 1.621 1.00 95.25 315 HIS A N 1
ATOM 2418 C CA . HIS A 1 315 ? -11.809 4.765 2.144 1.00 95.25 315 HIS A CA 1
ATOM 2419 C C . HIS A 1 315 ? -11.878 3.510 3.020 1.00 95.25 315 HIS A C 1
ATOM 2421 O O . HIS A 1 315 ? -12.575 3.523 4.036 1.00 95.25 315 HIS A O 1
ATOM 2427 N N . SER A 1 316 ? -11.134 2.470 2.644 1.00 95.19 316 SER A N 1
ATOM 2428 C CA . SER A 1 316 ? -11.090 1.187 3.346 1.00 95.19 316 SER A CA 1
ATOM 2429 C C . SER A 1 316 ? -10.103 1.220 4.520 1.00 95.19 316 SER A C 1
ATOM 2431 O O . SER A 1 316 ? -10.472 0.942 5.657 1.00 95.19 316 SER A O 1
ATOM 2433 N N . ALA A 1 317 ? -8.866 1.659 4.288 1.00 96.75 317 ALA A N 1
ATOM 2434 C CA . ALA A 1 317 ? -7.779 1.690 5.265 1.00 96.75 317 ALA A CA 1
ATOM 2435 C C . ALA A 1 317 ? -7.984 2.711 6.394 1.00 96.75 317 ALA A C 1
ATOM 2437 O O . ALA A 1 317 ? -7.409 2.548 7.468 1.00 96.75 317 ALA A O 1
ATOM 2438 N N . ARG A 1 318 ? -8.823 3.746 6.217 1.00 95.81 318 ARG A N 1
ATOM 2439 C CA . ARG A 1 318 ? -9.169 4.677 7.314 1.00 95.81 318 ARG A CA 1
ATOM 2440 C C . ARG A 1 318 ? -9.822 3.982 8.512 1.00 95.81 318 ARG A C 1
ATOM 2442 O O . ARG A 1 318 ? -9.788 4.505 9.616 1.00 95.81 318 ARG A O 1
ATOM 2449 N N . GLN A 1 319 ? -10.398 2.803 8.293 1.00 95.00 319 GLN A N 1
ATOM 2450 C CA . GLN A 1 319 ? -10.977 1.959 9.334 1.00 95.00 319 GLN A CA 1
ATOM 2451 C C . GLN A 1 319 ? -9.916 1.196 10.151 1.00 95.00 319 GLN A C 1
ATOM 2453 O O . GLN A 1 319 ? -10.258 0.490 11.089 1.00 95.00 319 GLN A O 1
ATOM 2458 N N . LEU A 1 320 ? -8.628 1.350 9.827 1.00 95.81 320 LEU A N 1
ATOM 2459 C CA . LEU A 1 320 ? -7.502 0.853 10.626 1.00 95.81 320 LEU A CA 1
ATOM 2460 C C . LEU A 1 320 ? -6.851 1.955 11.477 1.00 95.81 320 LEU A C 1
ATOM 2462 O O . LEU A 1 320 ? -5.928 1.673 12.238 1.00 95.81 320 LEU A O 1
ATOM 2466 N N . VAL A 1 321 ? -7.291 3.213 11.333 1.00 96.50 321 VAL A N 1
ATOM 2467 C CA . VAL A 1 321 ? -6.765 4.340 12.116 1.00 96.50 321 VAL A CA 1
ATOM 2468 C C . VAL A 1 321 ? -7.167 4.155 13.578 1.00 96.50 321 VAL A C 1
ATOM 2470 O O . VAL A 1 321 ? -8.370 4.113 13.850 1.00 96.50 321 VAL A O 1
ATOM 2473 N N . PRO A 1 322 ? -6.208 4.056 14.514 1.00 95.50 322 PRO A N 1
ATOM 2474 C CA . PRO A 1 322 ? -6.525 3.820 15.915 1.00 95.50 322 PRO A CA 1
ATOM 2475 C C . PRO A 1 322 ? -7.146 5.071 16.571 1.00 95.50 322 PRO A C 1
ATOM 2477 O O . PRO A 1 322 ? -6.928 6.191 16.084 1.00 95.50 322 PRO A O 1
ATOM 2480 N N . PRO A 1 323 ? -7.925 4.908 17.659 1.00 95.00 323 PRO A N 1
ATOM 2481 C CA . PRO A 1 323 ? -8.667 6.002 18.292 1.00 95.00 323 PRO A CA 1
ATOM 2482 C C . PRO A 1 323 ? -7.825 7.228 18.668 1.00 95.00 323 PRO A C 1
ATOM 2484 O O . PRO A 1 323 ? -8.222 8.368 18.421 1.00 95.00 323 PRO A O 1
ATOM 2487 N N . ASP A 1 324 ? -6.626 7.009 19.195 1.00 92.50 324 ASP A N 1
ATOM 2488 C CA . ASP A 1 324 ? -5.687 8.055 19.602 1.00 92.50 324 ASP A CA 1
ATOM 2489 C C . ASP A 1 324 ? -5.147 8.876 18.415 1.00 92.50 324 ASP A C 1
ATOM 2491 O O . ASP A 1 324 ? -4.822 10.053 18.570 1.00 92.50 324 ASP A O 1
ATOM 2495 N N . LYS A 1 325 ? -5.123 8.309 17.199 1.00 91.88 325 LYS A N 1
ATOM 2496 C CA . LYS A 1 325 ? -4.662 9.004 15.982 1.00 91.88 325 LYS A CA 1
ATOM 2497 C C . LYS A 1 325 ? -5.752 9.794 15.256 1.00 91.88 325 LYS A C 1
ATOM 2499 O O . LYS A 1 325 ? -5.439 10.538 14.323 1.00 91.88 325 LYS A O 1
ATOM 2504 N N . VAL A 1 326 ? -7.018 9.719 15.675 1.00 91.06 326 VAL A N 1
ATOM 2505 C CA . VAL A 1 326 ? -8.148 10.410 15.010 1.00 91.06 326 VAL A CA 1
ATOM 2506 C C . VAL A 1 326 ? -7.944 11.935 14.925 1.00 91.06 326 VAL A C 1
ATOM 2508 O O . VAL A 1 326 ? -8.328 12.563 13.930 1.00 91.06 326 VAL A O 1
ATOM 2511 N N . GLY A 1 327 ? -7.304 12.539 15.933 1.00 86.56 327 GLY A N 1
ATOM 2512 C CA . GLY A 1 327 ? -6.959 13.969 15.949 1.00 86.56 327 GLY A CA 1
ATOM 2513 C C . GLY A 1 327 ? -5.745 14.349 15.097 1.00 86.56 327 GLY A C 1
ATOM 2514 O O . GLY A 1 327 ? -5.595 15.509 14.708 1.00 86.56 327 GLY A O 1
ATOM 2515 N N . GLU A 1 328 ? -4.893 13.380 14.772 1.00 88.12 328 GLU A N 1
ATOM 2516 C CA . GLU A 1 328 ? -3.662 13.596 14.008 1.00 88.12 328 GLU A CA 1
ATOM 2517 C C . GLU A 1 328 ? -3.856 13.431 12.500 1.00 88.12 328 GLU A C 1
ATOM 2519 O O . GLU A 1 328 ? -3.082 13.971 11.704 1.00 88.12 328 GLU A O 1
ATOM 2524 N N . VAL A 1 329 ? -4.886 12.687 12.093 1.00 90.62 329 VAL A N 1
ATOM 2525 C CA . VAL A 1 329 ? -5.203 12.463 10.684 1.00 90.62 329 VAL A CA 1
ATOM 2526 C C . VAL A 1 329 ? -6.193 13.500 10.158 1.00 90.62 329 VAL A C 1
ATOM 2528 O O . VAL A 1 329 ? -7.073 13.995 10.864 1.00 90.62 329 VAL A O 1
ATOM 2531 N N . SER A 1 330 ? -6.078 13.813 8.864 1.00 90.31 330 SER A N 1
ATOM 2532 C CA . SER A 1 330 ? -7.035 14.696 8.190 1.00 90.31 330 SER A CA 1
ATOM 2533 C C . SER A 1 330 ? -8.468 14.156 8.321 1.00 90.31 330 SER A C 1
ATOM 2535 O O . SER A 1 330 ? -8.629 12.935 8.301 1.00 90.31 330 SER A O 1
ATOM 2537 N N . PRO A 1 331 ? -9.515 15.003 8.317 1.00 91.12 331 PRO A N 1
ATOM 2538 C CA . PRO A 1 331 ? -10.903 14.557 8.485 1.00 91.12 331 PRO A CA 1
ATOM 2539 C C . PRO A 1 331 ? -11.327 13.401 7.563 1.00 91.12 331 PRO A C 1
ATOM 2541 O O . PRO A 1 331 ? -12.020 12.488 7.991 1.00 91.12 331 PRO A O 1
ATOM 2544 N N . ARG A 1 332 ? -10.840 13.377 6.315 1.00 91.19 332 ARG A N 1
ATOM 2545 C CA . ARG A 1 332 ? -11.144 12.318 5.330 1.00 91.19 332 ARG A CA 1
ATOM 2546 C C . ARG A 1 332 ? -10.473 10.965 5.615 1.00 91.19 332 ARG A C 1
ATOM 2548 O O . ARG A 1 332 ? -10.830 9.976 4.986 1.00 91.19 332 ARG A O 1
ATOM 2555 N N . TRP A 1 333 ? -9.487 10.940 6.508 1.00 93.94 333 TRP A N 1
ATOM 2556 C CA . TRP A 1 333 ? -8.795 9.743 6.991 1.00 93.94 333 TRP A CA 1
ATOM 2557 C C . TRP A 1 333 ? -9.343 9.259 8.335 1.00 93.94 333 TRP A C 1
ATOM 2559 O O . TRP A 1 333 ? -8.873 8.248 8.837 1.00 93.94 333 TRP A O 1
ATOM 2569 N N . ARG A 1 334 ? -10.322 9.953 8.926 1.00 94.00 334 ARG A N 1
ATOM 2570 C CA . ARG A 1 334 ? -10.957 9.476 10.153 1.00 94.00 334 ARG A CA 1
ATOM 2571 C C . ARG A 1 334 ? -11.791 8.224 9.855 1.00 94.00 334 ARG A C 1
ATOM 2573 O O . ARG A 1 334 ? -12.414 8.164 8.782 1.00 94.00 334 ARG A O 1
ATOM 2580 N N . PRO A 1 335 ? -11.822 7.250 10.779 1.00 94.25 335 PRO A N 1
ATOM 2581 C CA . PRO A 1 335 ? -12.778 6.154 10.705 1.00 94.25 335 PRO A CA 1
ATOM 2582 C C . PRO A 1 335 ? -14.193 6.743 10.706 1.00 94.25 335 PRO A C 1
ATOM 2584 O O . PRO A 1 335 ? -14.421 7.805 11.277 1.00 94.25 335 PRO A O 1
ATOM 2587 N N . ALA A 1 336 ? -15.132 6.091 10.032 1.00 91.81 336 ALA A N 1
ATOM 2588 C CA . ALA A 1 336 ? -16.533 6.515 10.009 1.00 91.81 336 ALA A CA 1
ATOM 2589 C C . ALA A 1 336 ? -17.423 5.344 10.401 1.00 91.81 336 ALA A C 1
ATOM 2591 O O . ALA A 1 336 ? -17.114 4.203 10.039 1.00 91.81 336 ALA A O 1
ATOM 2592 N N . ALA A 1 337 ? -18.509 5.636 11.114 1.00 91.19 337 ALA A N 1
ATOM 2593 C CA . ALA A 1 337 ? -19.490 4.631 11.492 1.00 91.19 337 ALA A CA 1
ATOM 2594 C C . ALA A 1 337 ? -20.133 3.961 10.255 1.00 91.19 337 ALA A C 1
ATOM 2596 O O . ALA A 1 337 ? -20.297 4.605 9.206 1.00 91.19 337 ALA A O 1
ATOM 2597 N N . PRO A 1 338 ? -20.486 2.665 10.342 1.00 87.88 338 PRO A N 1
ATOM 2598 C CA . PRO A 1 338 ? -21.208 1.976 9.277 1.00 87.88 338 PRO A CA 1
ATOM 2599 C C . PRO A 1 338 ? -22.593 2.602 9.043 1.00 87.88 338 PRO A C 1
ATOM 2601 O O . PRO A 1 338 ? -23.205 3.159 9.949 1.00 87.88 338 PRO A O 1
ATOM 2604 N N . LYS A 1 339 ? -23.113 2.486 7.811 1.00 83.50 339 LYS A N 1
ATOM 2605 C CA . LYS A 1 339 ? -24.439 3.017 7.430 1.00 83.50 339 LYS A CA 1
ATOM 2606 C C . LYS A 1 339 ? -25.589 2.354 8.193 1.00 83.50 339 LYS A C 1
ATOM 2608 O O . LYS A 1 339 ? -26.613 2.982 8.434 1.00 83.50 339 LYS A O 1
ATOM 2613 N N . ARG A 1 340 ? -25.439 1.067 8.502 1.00 75.62 340 ARG A N 1
ATOM 2614 C CA . ARG A 1 340 ? -26.390 0.271 9.278 1.00 75.62 340 ARG A CA 1
ATOM 2615 C C . ARG A 1 340 ? -25.639 -0.244 10.504 1.00 75.62 340 ARG A C 1
ATOM 2617 O O . ARG A 1 340 ? -24.794 -1.119 10.322 1.00 75.62 340 ARG A O 1
ATOM 2624 N N . PRO A 1 341 ? -25.873 0.326 11.695 1.00 62.62 341 PRO A N 1
ATOM 2625 C CA . PRO A 1 341 ? -25.334 -0.228 12.928 1.00 62.62 341 PRO A CA 1
ATOM 2626 C C . PRO A 1 341 ? -25.810 -1.671 13.088 1.00 62.62 341 PRO A C 1
ATOM 2628 O O . PRO A 1 341 ? -26.949 -1.979 12.718 1.00 62.62 341 PRO A O 1
ATOM 2631 N N . ALA A 1 342 ? -24.974 -2.540 13.654 1.00 59.88 342 ALA A N 1
ATOM 2632 C CA . ALA A 1 342 ? -25.515 -3.746 14.263 1.00 59.88 342 ALA A CA 1
ATOM 2633 C C . ALA A 1 342 ? -26.473 -3.291 15.378 1.00 59.88 342 ALA A C 1
ATOM 2635 O O . ALA A 1 342 ? -26.105 -2.437 16.187 1.00 59.88 342 ALA A O 1
ATOM 2636 N N . GLN A 1 343 ? -27.719 -3.773 15.364 1.00 46.38 343 GLN A N 1
ATOM 2637 C CA . GLN A 1 343 ? -28.620 -3.552 16.495 1.00 46.38 343 GLN A CA 1
ATOM 2638 C C . GLN A 1 343 ? -28.002 -4.274 17.696 1.00 46.38 343 GLN A C 1
ATOM 2640 O O . GLN A 1 343 ? -27.688 -5.459 17.584 1.00 46.38 343 GLN A O 1
ATOM 2645 N N . ALA A 1 344 ? -27.736 -3.512 18.759 1.00 47.12 344 ALA A N 1
ATOM 2646 C CA . ALA A 1 344 ? -27.167 -4.009 20.007 1.00 47.12 344 ALA A CA 1
ATOM 2647 C C . ALA A 1 344 ? -28.142 -4.931 20.743 1.00 47.12 344 ALA A C 1
ATOM 2649 O O . ALA A 1 344 ? -29.365 -4.655 20.669 1.00 47.12 344 ALA A O 1
#

Secondary structure (DSSP, 8-state):
--TTS------PPPPSEEEEEE-TTSSSEEEEEE-SSSEEEEEEEPPTT--PPP----TTHHIIIIIHHHHHHHHHHHHHHHHHHTS-TT-SS--GGGGGHHHHHHHHHHHHHHHHHHHHHHHHTGGGS-HHHHHHHHHHHHHHHHHHHHHHHIIIIIHHHHH-GGGTT-HHHHTTHHHHHHHHHHHHHHHHHHTT-S-SHHHHHHHHHHHHHHHHHHHHHHHHT-TTT--TTHHHHTTHHHHHHHHHHHHHHHHHHHSS-S--HHHHHHHHHHHHHHHHHHHHHHS--S-TTHHHHHHHHHHHHHHHHHHHHHHHHGGG--GGGTTTS-GGGS----SSPPP-

Foldseek 3Di:
DDPVPPPPVLPAFDAWDWFWFQAPVSPDTWTFTDHRFFTDLAIGRDPPPDDFFAADDPVCPCVVVCVVVLVVLLVCLLVVLVVQLVPDLPDQFQDDSLVVSLVSLLSSLLSLLVSVLCVLCLFLPVSNPDPVLVVVLLVLLLVLLVQLLVQLCCQQPVVCVVVHVVLNPDLVSLLVSLVSNLCSLCVSLQVCVVVVHQLRLSSSLSSSSSSQSNNLSVVSSVLSRGSNQDDSCSSNLSNLSSLLSSLLSLPQSVCCVNPVGSPDPVSVVSSVVSSNLRSVLRSLSPVDPDDPVSVVVSVVSSVVSSVVSNLSSLLRSLRSGGSVCQNHDDSSSHDYRDPDRDDD

Sequence (344 aa):
MSEHDLAEDSVSLPGPGRYPVPDHHGKLVVERGWDGEVWTDEVGAAPEGATLPGYKKHVFRFLRNGGWKVFLAMLITIGGAAAFWADDRKADVVHGIQILGVPLAAIATFLTMVAFLRFIGARVGFDRISPDTRKEILKWGIASGVIAFALAYAVEVFVPKVFGDSIKDDPGWAALAGPAEETGKLLVPVILWIKLRFRIPREGYLLVLISAATVGVMEGTEYAIQPKEYQPIRPLFEIMHPLLTGFVAAVAWQAAWRGKSIFTGVAIGAWILAMAAHSTNDVIVLSHHVDGSVARVTSLVSIAVILLMYLLQKHSARQLVPPDKVGEVSPRWRPAAPKRPAQA